Protein AF-A0AA86VGF1-F1 (afdb_monomer)

Secondary structure (DSSP, 8-state):
-HHHHHHHHHHS-TTSHHHHHHGGGGTTHHHHHHHHHHHTSSTTSHHHHHSTTGGGHHHHHHHHHTT--GGGGSHHHHHHHTTSEEE-TTSGGGEEESSTT-HHHHHHHHHHHHHHHHHHHHHHHH-SSHHHHHH-HHHHHHHHHIIIIISGGGTTS----S-SHHHHHHHHHHHHHIIIIIHHHHHTTHHHHHSSTTTS-S-B-SPPPPTTSHHHHHHHH-HHHHHHHHB--HHHHHHHHHHHHHHTPBPTT--BTT--S-TTS---HHHHHHHHHHHHHHHHHHHHHHHHHT-TT-GGGTTTTT----TT-S---SBS-S---BSS---

Foldseek 3Di:
DVLLQVLLVVQPDLPHLLNLLCVQLCAQVVVVVVVCCVAPPDQPHLLLVQFAVRVCVVVVVVVVVLVDDLLCLQLVNVCVVVVQWDQACPDPLRIDGPPNLPLLSVLLSLLLVLLLQLLLLSLCVQDVWLVSQVPPRSNQSSVCCCLCPVVVSCNVPDQQNSRTSVSRSSNSSSSQSVFWLVCLLVFLCQCVQPVPCLRPFRHFDDDQDDPPDPLVVCCVVPVPVSSQNGGTDPVSSVSSNVVSQVRNWADQQFAFDLGDPDPVSDPDVSSVVSSVVSNVSLVVSLVVLVVLQPDPVSQVQQDPVRNGQASSNGDDHTGRDNHHITSGSND

Mean predicted aligned error: 2.89 Å

Nearest PDB structures (foldseek):
  5tqn-assembly2_B  TM=9.994E-01  e=1.158E-34  Glycine max
  1rrh-assembly1_A  TM=9.948E-01  e=1.164E-33  Glycine max
  2iuk-assembly2_B  TM=9.976E-01  e=2.252E-33  Glycine max
  1rov-assembly1_A  TM=9.938E-01  e=6.974E-33  Glycine max
  8i6y-assembly2_B 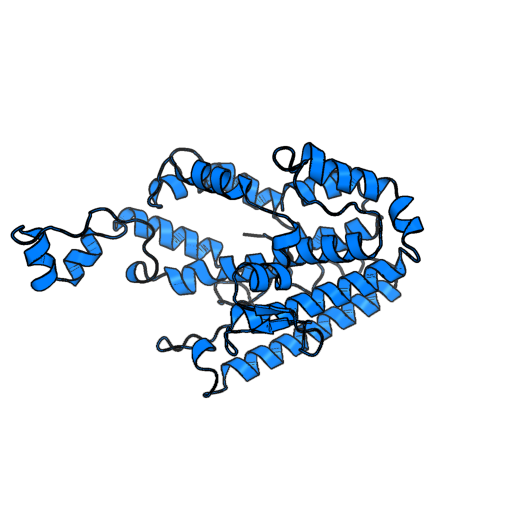 TM=9.938E-01  e=3.203E-29  Arabidopsis thaliana

InterPro domains:
  IPR000907 Lipoxygenase [PTHR11771] (1-331)
  IPR013819 Lipoxygenase, C-terminal [PF00305] (1-314)
  IPR013819 Lipoxygenase, C-terminal [PS51393] (1-331)
  IPR020834 Lipoxygenase, conserved site [PS00081] (15-25)
  IPR036226 Lipoxigenase, C-terminal domain superfamily [SSF48484] (1-331)

Solvent-accessible surface area (backbone atoms only — not comparable to full-atom values): 17912 Å² total; per-residue (Å²): 110,61,41,54,48,53,26,40,71,73,36,34,51,88,83,34,68,67,34,63,66,49,52,65,31,42,44,48,30,62,57,45,51,54,48,33,57,71,56,33,72,29,92,84,23,51,48,29,67,40,33,63,62,21,91,48,48,66,57,52,53,54,61,52,51,78,72,63,51,74,68,48,62,29,66,73,47,36,36,38,74,73,67,43,27,44,84,29,84,90,37,73,96,42,33,42,60,74,55,81,73,35,57,69,60,57,54,44,50,56,54,48,50,48,46,40,51,38,42,44,58,51,45,54,76,78,40,88,44,35,65,51,43,59,69,32,62,42,58,48,52,22,53,48,39,29,37,62,65,49,37,50,94,52,51,90,51,83,67,81,83,54,54,34,57,64,41,48,34,52,51,50,31,34,51,44,38,50,21,10,56,53,40,23,56,68,36,31,45,39,25,83,56,32,63,47,50,90,77,45,58,50,26,72,73,60,75,87,63,57,91,90,41,71,66,35,52,30,46,75,78,39,46,66,61,45,50,55,67,26,32,46,51,71,71,42,43,55,53,52,42,55,50,28,46,59,50,17,38,41,58,87,82,64,54,32,53,71,58,71,99,54,91,73,80,60,88,56,63,68,56,54,53,49,47,51,51,36,29,52,50,45,55,51,51,33,52,54,51,56,57,50,53,70,39,80,87,45,48,74,30,30,52,97,81,67,52,57,71,33,35,81,27,37,68,66,67,60,39,77,66,44,37,23,16,38,24,23,45,59,103

Sequence (331 aa):
MEPFAIATHRNLSVLHPIYKLLHPHYHDTININSLARKSLINAGSIIEQTFLPGRYSMEISSAAYKKWLFTDQALPNDLIKRGLAVKDDGSPHGLRLLIKDYPYAVDGLEIWDAIKTWVQNYIFLYYSTDVAVKQDFELQEWWKEVVEKGHPDLRDAKWPKMQTREDLIDTCTIIIWIASALHAAVNFGQYPYGGYILNRPTQSRRWIPEPGTEEYDEMAKNPQEAFLRTITPKYQTTIDLTVMEVLSSHSSDEVYLGQRDSLDWISDEKAKVEFNKFTKSLAKIEEDILDRNIKEELKNRTGPVKLPYTLLLPTSKPGITFRGIPNSISI

pLDDT: mean 97.83, std 1.66, range [82.75, 98.94]

Structure (mmCIF, N/CA/C/O backbone):
data_AF-A0AA86VGF1-F1
#
_entry.id   AF-A0AA86VGF1-F1
#
loop_
_atom_site.group_PDB
_atom_site.id
_atom_site.type_symbol
_atom_site.label_atom_id
_atom_site.label_alt_id
_atom_site.label_comp_id
_atom_site.label_asym_id
_atom_site.label_entity_id
_atom_site.label_seq_id
_atom_site.pdbx_PDB_ins_code
_atom_site.Cartn_x
_atom_site.Cartn_y
_atom_site.Cartn_z
_atom_site.occupancy
_atom_site.B_iso_or_equiv
_atom_site.auth_seq_id
_atom_site.auth_comp_id
_atom_site.auth_asym_id
_atom_site.auth_atom_id
_atom_site.pdbx_PDB_model_num
ATOM 1 N N . MET A 1 1 ? -9.177 1.822 -2.262 1.00 98.44 1 MET A N 1
ATOM 2 C CA . MET A 1 1 ? -9.082 2.793 -1.154 1.00 98.44 1 MET A CA 1
ATOM 3 C C . MET A 1 1 ? -10.085 3.932 -1.296 1.00 98.44 1 MET A C 1
ATOM 5 O O . MET A 1 1 ? -10.866 4.127 -0.380 1.00 98.44 1 MET A O 1
ATOM 9 N N . GLU A 1 2 ? -10.140 4.626 -2.440 1.00 98.75 2 GLU A N 1
ATOM 10 C CA . GLU A 1 2 ? -11.075 5.750 -2.678 1.00 98.75 2 GLU A CA 1
ATOM 11 C C . GLU A 1 2 ? -12.551 5.478 -2.291 1.00 98.75 2 GLU A C 1
ATOM 13 O O . GLU A 1 2 ? -13.128 6.337 -1.626 1.00 98.75 2 GLU A O 1
ATOM 18 N N . PRO A 1 3 ? -13.156 4.294 -2.553 1.00 98.81 3 PRO A N 1
ATOM 19 C CA . PRO A 1 3 ? -14.515 4.008 -2.076 1.00 98.81 3 PRO A CA 1
ATOM 20 C C . PRO A 1 3 ? -14.676 4.020 -0.548 1.00 98.81 3 PRO A C 1
ATOM 22 O O . PRO A 1 3 ? -15.695 4.485 -0.045 1.00 98.81 3 PRO A O 1
ATOM 25 N N . PHE A 1 4 ? -13.663 3.560 0.196 1.00 98.88 4 PHE A N 1
ATOM 26 C CA . PHE A 1 4 ? -13.669 3.599 1.662 1.00 98.88 4 PHE A CA 1
ATOM 27 C C . PHE A 1 4 ? -13.592 5.038 2.174 1.00 98.88 4 PHE A C 1
ATOM 29 O O . PHE A 1 4 ? -14.331 5.395 3.088 1.00 98.88 4 PHE A O 1
ATOM 36 N N . ALA A 1 5 ? -12.750 5.878 1.562 1.00 98.81 5 ALA A N 1
ATOM 37 C CA . ALA A 1 5 ? -12.651 7.294 1.910 1.00 98.81 5 A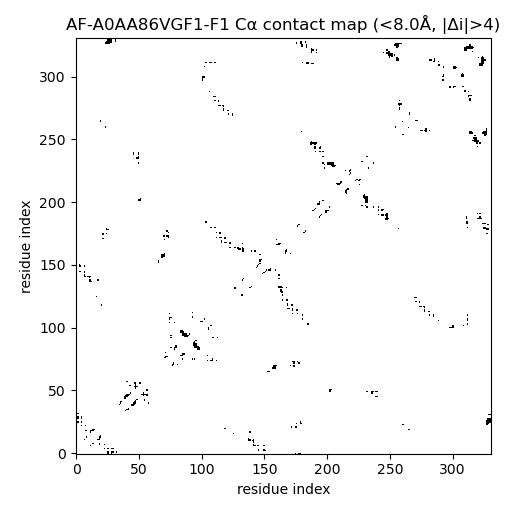LA A CA 1
ATOM 38 C C . ALA A 1 5 ? -13.992 8.018 1.694 1.00 98.81 5 ALA A C 1
ATOM 40 O O . ALA A 1 5 ? -14.499 8.671 2.606 1.00 98.81 5 ALA A O 1
ATOM 41 N N . ILE A 1 6 ? -14.615 7.830 0.525 1.00 98.88 6 ILE A N 1
ATOM 42 C CA . ILE A 1 6 ? -15.920 8.422 0.193 1.00 98.88 6 ILE A CA 1
ATOM 43 C C . ILE A 1 6 ? -16.995 7.991 1.198 1.00 98.88 6 ILE A C 1
ATOM 45 O O . ILE A 1 6 ? -17.666 8.846 1.776 1.00 98.88 6 ILE A O 1
ATOM 49 N N . ALA A 1 7 ? -17.138 6.685 1.443 1.00 98.88 7 ALA A N 1
ATOM 50 C CA . ALA A 1 7 ? -18.143 6.172 2.370 1.00 98.88 7 ALA A CA 1
ATOM 51 C C . ALA A 1 7 ? -17.907 6.669 3.804 1.00 98.88 7 ALA A C 1
ATOM 53 O O . ALA A 1 7 ? -18.871 6.966 4.509 1.00 98.88 7 ALA A O 1
ATOM 54 N N . THR A 1 8 ? -16.642 6.790 4.226 1.00 98.88 8 THR A N 1
ATOM 55 C CA . THR A 1 8 ? -16.262 7.289 5.559 1.00 98.88 8 THR A CA 1
ATOM 56 C C . THR A 1 8 ? -16.742 8.719 5.762 1.00 98.88 8 THR A C 1
ATOM 58 O O . THR A 1 8 ? -17.438 8.984 6.733 1.00 98.88 8 THR A O 1
ATOM 61 N N . HIS A 1 9 ? -16.458 9.623 4.819 1.00 98.75 9 HIS A N 1
ATOM 62 C CA . HIS A 1 9 ? -16.925 11.012 4.897 1.00 98.75 9 HIS A CA 1
ATOM 63 C C . HIS A 1 9 ? -18.449 11.160 4.798 1.00 98.75 9 HIS A C 1
ATOM 65 O O . HIS A 1 9 ? -18.993 12.160 5.258 1.00 98.75 9 HIS A O 1
ATOM 71 N N . ARG A 1 10 ? -19.139 10.204 4.168 1.00 98.75 10 ARG A N 1
ATOM 72 C CA . ARG A 1 10 ? -20.593 10.255 3.963 1.00 98.75 10 ARG A CA 1
ATOM 73 C C . ARG A 1 10 ? -21.402 9.698 5.129 1.00 98.75 10 ARG A C 1
ATOM 75 O O . ARG A 1 10 ? -22.513 10.172 5.338 1.00 98.75 10 ARG A O 1
ATOM 82 N N . ASN A 1 11 ? -20.869 8.708 5.845 1.00 98.81 11 ASN A N 1
ATOM 83 C CA . ASN A 1 11 ? -21.638 7.937 6.826 1.00 98.81 11 ASN A CA 1
ATOM 84 C C . ASN A 1 11 ? -21.099 8.023 8.254 1.00 98.81 11 ASN A C 1
ATOM 86 O O . ASN A 1 11 ? -21.871 7.799 9.177 1.00 98.81 11 ASN A O 1
ATOM 90 N N . LEU A 1 12 ? -19.817 8.350 8.452 1.00 98.88 12 LEU A N 1
ATOM 91 C CA . LEU A 1 12 ? -19.234 8.480 9.786 1.00 98.88 12 LEU A CA 1
ATOM 92 C C . LEU A 1 12 ? -19.034 9.959 10.120 1.00 98.88 12 LEU A C 1
ATOM 94 O O . LEU A 1 12 ? -18.344 10.684 9.402 1.00 98.88 12 LEU A O 1
ATOM 98 N N . SER A 1 13 ? -19.607 10.408 11.234 1.00 98.75 13 SER A N 1
ATOM 99 C CA . SER A 1 13 ? -19.384 11.759 11.746 1.00 98.75 13 SER A CA 1
ATOM 100 C C . SER A 1 13 ? -17.898 12.013 12.017 1.00 98.75 13 SER A C 1
ATOM 102 O O . SER A 1 13 ? -17.168 11.119 12.440 1.00 98.75 13 SER A O 1
ATOM 104 N N . VAL A 1 14 ? -17.443 13.265 11.909 1.00 98.12 14 VAL A N 1
ATOM 105 C CA . VAL A 1 14 ? -16.082 13.662 12.335 1.00 98.12 14 VAL A CA 1
ATOM 106 C C . VAL A 1 14 ? -15.812 13.380 13.823 1.00 98.12 14 VAL A C 1
ATOM 108 O O . VAL A 1 14 ? -14.662 13.339 14.265 1.00 98.12 14 VAL A O 1
ATOM 111 N N . LEU A 1 15 ? -16.875 13.188 14.612 1.00 98.06 15 LEU A N 1
ATOM 112 C CA . LEU A 1 15 ? -16.805 12.786 16.016 1.00 98.06 15 LEU A CA 1
ATOM 113 C C . LEU A 1 15 ? -16.702 11.265 16.203 1.00 98.06 15 LEU A C 1
ATOM 115 O O . LEU A 1 15 ? -16.284 10.825 17.273 1.00 98.06 15 LEU A O 1
ATOM 119 N N . HIS A 1 16 ? -17.058 10.478 15.187 1.00 98.75 16 HIS A N 1
ATOM 120 C CA . HIS A 1 16 ? -17.105 9.024 15.248 1.00 98.75 16 HIS A CA 1
ATOM 121 C C . HIS A 1 16 ? -15.696 8.441 15.471 1.00 98.75 16 HIS A C 1
ATOM 123 O O . HIS A 1 16 ? -14.749 8.834 14.777 1.00 98.75 16 HIS A O 1
ATOM 129 N N . PRO A 1 17 ? -15.507 7.476 16.392 1.00 98.69 17 PRO A N 1
ATOM 130 C CA . PRO A 1 17 ? -14.182 6.928 16.688 1.00 98.69 17 PRO A CA 1
ATOM 131 C C . PRO A 1 17 ? -13.536 6.273 15.458 1.00 98.69 17 PRO A C 1
ATOM 133 O O . PRO A 1 17 ? -12.357 6.483 15.185 1.00 98.69 17 PRO A O 1
ATOM 136 N N . ILE A 1 18 ? -14.313 5.552 14.644 1.00 98.88 18 ILE A N 1
ATOM 137 C CA . ILE A 1 18 ? -13.792 4.928 13.415 1.00 98.88 18 ILE A CA 1
ATOM 138 C C . ILE A 1 18 ? -13.442 5.960 12.331 1.00 98.88 18 ILE A C 1
ATOM 140 O O . ILE A 1 18 ? -12.455 5.766 11.625 1.00 98.88 18 ILE A O 1
ATOM 144 N N . TYR A 1 19 ? -14.138 7.104 12.261 1.00 98.81 19 TYR A N 1
ATOM 145 C CA . TYR A 1 19 ? -13.707 8.209 11.398 1.00 98.81 19 TYR A CA 1
ATOM 146 C C . TYR A 1 19 ? -12.326 8.704 11.836 1.00 98.81 19 TYR A C 1
ATOM 148 O O . TYR A 1 19 ? -11.401 8.778 11.032 1.00 98.81 19 TYR A O 1
ATOM 156 N N . LYS A 1 20 ? -12.147 8.977 13.135 1.00 98.62 20 LYS A N 1
ATOM 157 C CA . LYS A 1 20 ? -10.870 9.448 13.694 1.00 98.62 20 LYS A CA 1
ATOM 158 C C . LYS A 1 20 ? -9.738 8.434 13.534 1.00 98.62 20 LYS A C 1
ATOM 160 O O . LYS A 1 20 ? -8.578 8.840 13.428 1.00 98.62 20 LYS A O 1
ATOM 165 N N . LEU A 1 21 ? -10.048 7.140 13.540 1.00 98.81 21 LEU A N 1
ATOM 166 C CA . LEU A 1 21 ? -9.084 6.075 13.286 1.00 98.81 21 LEU A CA 1
ATOM 167 C C . LEU A 1 21 ? -8.632 6.063 11.821 1.00 98.81 21 LEU A C 1
ATOM 169 O O . LEU A 1 21 ? -7.432 6.037 11.577 1.00 98.81 21 LEU A O 1
ATOM 173 N N . LEU A 1 22 ? -9.570 6.096 10.869 1.00 98.88 22 LEU A N 1
ATOM 174 C CA . LEU A 1 22 ? -9.288 5.848 9.451 1.00 98.88 22 LEU A CA 1
ATOM 175 C C . LEU A 1 22 ? -8.939 7.106 8.647 1.00 98.88 22 LEU A C 1
ATOM 177 O O . LEU A 1 22 ? -8.175 7.014 7.693 1.00 98.88 22 LEU A O 1
ATOM 181 N N . HIS A 1 23 ? -9.445 8.279 9.031 1.00 98.44 23 HIS A N 1
ATOM 182 C CA . HIS A 1 23 ? -9.271 9.529 8.283 1.00 98.44 23 HIS A CA 1
ATOM 183 C C . HIS A 1 23 ? -7.811 9.883 7.930 1.00 98.44 23 HIS A C 1
ATOM 185 O O . HIS A 1 23 ? -7.572 10.235 6.774 1.00 98.44 23 HIS A O 1
ATOM 191 N N . PRO A 1 24 ? -6.812 9.752 8.833 1.00 98.44 24 PRO A N 1
ATOM 192 C CA . PRO A 1 24 ? -5.414 10.029 8.478 1.00 98.44 24 PRO A CA 1
ATOM 193 C C . PRO A 1 24 ? -4.898 9.174 7.317 1.00 98.44 24 PRO A C 1
ATOM 195 O O . PRO A 1 24 ? -3.977 9.571 6.613 1.00 98.44 24 PRO A O 1
ATOM 198 N N . HIS A 1 25 ? -5.503 8.006 7.102 1.00 98.81 25 HIS A N 1
ATOM 199 C CA . HIS A 1 25 ? -5.114 7.047 6.075 1.00 98.81 25 HIS A CA 1
ATOM 200 C C . HIS A 1 25 ? -5.749 7.329 4.707 1.00 98.81 25 HIS A C 1
ATOM 202 O O . HIS A 1 25 ? -5.560 6.557 3.768 1.00 98.81 25 HIS A O 1
ATOM 208 N N . TYR A 1 26 ? -6.474 8.443 4.573 1.00 98.56 26 TYR A N 1
ATOM 209 C CA . TYR A 1 26 ? -7.079 8.898 3.319 1.00 98.56 26 TYR A CA 1
ATOM 210 C C . TYR A 1 26 ? -6.518 10.229 2.817 1.00 98.56 26 TYR A C 1
ATOM 212 O O . TYR A 1 26 ? -7.006 10.736 1.803 1.00 98.56 26 TYR A O 1
ATOM 220 N N . HIS A 1 27 ? -5.522 10.792 3.511 1.00 96.69 27 HIS A N 1
ATOM 221 C CA . HIS A 1 27 ? -4.870 12.035 3.109 1.00 96.69 27 HIS A CA 1
ATOM 222 C C . HIS A 1 27 ? -4.419 11.956 1.639 1.00 96.69 27 HIS A C 1
ATOM 224 O O . HIS A 1 27 ? -3.899 10.938 1.193 1.00 96.69 27 HIS A O 1
ATOM 230 N N . ASP A 1 28 ? -4.755 12.982 0.856 1.00 97.75 28 ASP A N 1
ATOM 231 C CA . ASP A 1 28 ? -4.536 13.088 -0.596 1.00 97.75 28 ASP A CA 1
ATOM 232 C C . ASP A 1 28 ? -5.043 11.956 -1.514 1.00 97.75 28 ASP A C 1
ATOM 234 O O . ASP A 1 28 ? -5.059 12.135 -2.731 1.00 97.75 28 ASP A O 1
ATOM 238 N N . THR A 1 29 ? -5.594 10.853 -1.000 1.00 98.44 29 THR A N 1
ATOM 239 C CA . THR A 1 29 ? -6.004 9.689 -1.810 1.00 98.44 29 THR A CA 1
ATOM 240 C C . THR A 1 29 ? -7.007 10.042 -2.911 1.00 98.44 29 THR A C 1
ATOM 242 O O . THR A 1 29 ? -6.890 9.576 -4.044 1.00 98.44 29 THR A O 1
ATOM 245 N N . ILE A 1 30 ? -8.005 10.879 -2.615 1.00 98.44 30 ILE A N 1
ATOM 246 C CA . ILE A 1 30 ? -8.985 11.318 -3.626 1.00 98.44 30 ILE A CA 1
ATOM 247 C C . ILE A 1 30 ? -8.339 12.301 -4.618 1.00 98.44 30 ILE A C 1
ATOM 249 O O . ILE A 1 30 ? -8.649 12.279 -5.812 1.00 98.44 30 ILE A O 1
ATOM 253 N N . ASN A 1 31 ? -7.442 13.159 -4.130 1.00 98.31 31 ASN A N 1
ATOM 254 C CA . ASN A 1 31 ? -6.768 14.179 -4.924 1.00 98.31 31 ASN A CA 1
ATOM 255 C C . ASN A 1 31 ? -5.855 13.534 -5.976 1.00 98.31 31 ASN A C 1
ATOM 257 O O . ASN A 1 31 ? -6.047 13.758 -7.177 1.00 98.31 31 ASN A O 1
ATOM 261 N N . ILE A 1 32 ? -4.952 12.646 -5.549 1.00 98.00 32 ILE A N 1
ATOM 262 C CA . ILE A 1 32 ? -4.038 11.955 -6.458 1.00 98.00 32 ILE A CA 1
ATOM 263 C C . ILE A 1 32 ? -4.786 11.072 -7.457 1.00 98.00 32 ILE A C 1
ATOM 265 O O . ILE A 1 32 ? -4.506 11.125 -8.653 1.00 98.00 32 ILE A O 1
ATOM 269 N N . ASN A 1 33 ? -5.834 10.359 -7.028 1.00 98.56 33 ASN A N 1
ATOM 270 C CA . ASN A 1 33 ? -6.651 9.557 -7.940 1.00 98.56 33 ASN A CA 1
ATOM 271 C C . ASN A 1 33 ? -7.379 10.415 -8.986 1.00 98.56 33 ASN A C 1
ATOM 273 O O . ASN A 1 33 ? -7.509 10.014 -10.145 1.00 98.56 33 ASN A O 1
ATOM 277 N N . SER A 1 34 ? -7.849 11.606 -8.607 1.00 98.50 34 SER A N 1
ATOM 278 C CA . SER A 1 34 ? -8.464 12.558 -9.537 1.00 98.50 34 SER A CA 1
ATOM 279 C C . SER A 1 34 ? -7.465 13.048 -10.589 1.00 98.50 34 SER A C 1
ATOM 281 O O . SER A 1 34 ? -7.805 13.108 -11.773 1.00 98.50 34 SER A O 1
ATOM 283 N N . LEU A 1 35 ? -6.226 13.348 -10.187 1.00 98.12 35 LEU A N 1
ATOM 284 C CA . LEU A 1 35 ? -5.143 13.714 -11.105 1.00 98.12 35 LEU A CA 1
ATOM 285 C C . LEU A 1 35 ? -4.743 12.539 -12.004 1.00 98.12 35 LEU A C 1
ATOM 287 O O . LEU A 1 35 ? -4.614 12.712 -13.216 1.00 98.12 35 LEU A O 1
ATOM 291 N N . ALA A 1 36 ? -4.645 11.331 -11.447 1.00 98.12 36 ALA A N 1
ATOM 292 C CA . ALA A 1 36 ? -4.336 10.126 -12.202 1.00 98.12 36 ALA A CA 1
ATOM 293 C C . ALA A 1 36 ? -5.375 9.872 -13.303 1.00 98.12 36 ALA A C 1
ATOM 295 O O . ALA A 1 36 ? -5.011 9.646 -14.457 1.00 98.12 36 ALA A O 1
ATOM 296 N N . ARG A 1 37 ? -6.673 10.003 -12.996 1.00 98.50 37 ARG A N 1
ATOM 297 C CA . ARG A 1 37 ? -7.750 9.898 -13.997 1.00 98.50 37 ARG A CA 1
ATOM 298 C C . ARG A 1 37 ? -7.673 10.949 -15.105 1.00 98.50 37 ARG A C 1
ATOM 300 O O . ARG A 1 37 ? -8.226 10.714 -16.172 1.00 98.50 37 ARG A O 1
ATOM 307 N N . LYS A 1 38 ? -7.054 12.106 -14.857 1.00 97.38 38 LYS A N 1
ATOM 308 C CA . LYS A 1 38 ? -6.950 13.205 -15.832 1.00 97.38 38 LYS A CA 1
ATOM 309 C C . LYS A 1 38 ? -5.696 13.138 -16.698 1.00 97.38 38 LYS A C 1
ATOM 311 O O . LYS A 1 38 ? -5.751 13.616 -17.829 1.00 97.38 38 LYS A O 1
ATOM 316 N N . SER A 1 39 ? -4.599 12.607 -16.157 1.00 96.69 39 SER A N 1
ATOM 317 C CA . SER A 1 39 ? -3.275 12.748 -16.776 1.00 96.69 39 SER A CA 1
ATOM 318 C C . SER A 1 39 ? -2.433 11.471 -16.817 1.00 96.69 39 SER A C 1
ATOM 320 O O . SER A 1 39 ? -1.444 11.434 -17.548 1.00 96.69 39 SER A O 1
ATOM 322 N N . LEU A 1 40 ? -2.767 10.440 -16.035 1.00 98.00 40 LEU A N 1
ATOM 323 C CA . LEU A 1 40 ? -1.953 9.225 -15.909 1.00 98.00 40 LEU A CA 1
ATOM 324 C C . LEU A 1 40 ? -2.575 8.044 -16.659 1.00 98.00 40 LEU A C 1
ATOM 326 O O . LEU A 1 40 ? -1.907 7.447 -17.503 1.00 98.00 40 LEU A O 1
ATOM 330 N N . ILE A 1 41 ? -3.846 7.743 -16.377 1.00 98.06 41 ILE A N 1
ATOM 331 C CA . ILE A 1 41 ? -4.547 6.523 -16.819 1.00 98.06 41 ILE A CA 1
ATOM 332 C C . ILE A 1 41 ? -5.679 6.770 -17.831 1.00 98.06 41 ILE A C 1
ATOM 334 O O . ILE A 1 41 ? -6.488 5.876 -18.077 1.00 98.06 41 ILE A O 1
ATOM 338 N N . ASN A 1 42 ? -5.793 7.979 -18.382 1.00 96.44 42 ASN A N 1
ATOM 339 C CA . ASN A 1 42 ? -6.777 8.282 -19.419 1.00 96.44 42 ASN A CA 1
ATOM 340 C C . ASN A 1 42 ? -6.302 7.866 -20.819 1.00 96.44 42 ASN A C 1
ATOM 342 O O . ASN A 1 42 ? -5.135 7.566 -21.058 1.00 96.44 42 ASN A O 1
ATOM 346 N N . ALA A 1 43 ? -7.235 7.889 -21.771 1.00 97.81 43 ALA A N 1
ATOM 347 C CA . ALA A 1 43 ? -6.943 7.564 -23.160 1.00 97.81 43 ALA A CA 1
ATOM 348 C C . ALA A 1 43 ? -5.821 8.456 -23.713 1.00 97.81 43 ALA A C 1
ATOM 350 O O . ALA A 1 43 ? -5.897 9.687 -23.639 1.00 97.81 43 ALA A O 1
ATOM 351 N N . GLY A 1 44 ? -4.791 7.826 -24.273 1.00 95.38 44 GLY A N 1
ATOM 352 C CA . GLY A 1 44 ? -3.634 8.488 -24.861 1.00 95.38 44 GLY A CA 1
ATOM 353 C C . GLY A 1 44 ? -2.710 9.195 -23.868 1.00 95.38 44 GLY A C 1
ATOM 354 O O . GLY A 1 44 ? -1.887 9.985 -24.319 1.00 95.38 44 GLY A O 1
ATOM 355 N N . SER A 1 45 ? -2.814 8.966 -22.555 1.00 96.19 45 SER A N 1
ATOM 356 C CA . SER A 1 45 ? -1.909 9.560 -21.556 1.00 96.19 45 SER A CA 1
ATOM 357 C C . SER A 1 45 ? -0.716 8.661 -21.223 1.00 96.19 45 SER A C 1
ATOM 359 O O . SER A 1 45 ? -0.440 7.696 -21.929 1.00 96.19 45 SER A O 1
ATOM 361 N N . ILE A 1 46 ? 0.003 8.994 -20.146 1.00 97.50 46 ILE A N 1
ATOM 362 C CA . ILE A 1 46 ? 1.277 8.385 -19.744 1.00 97.50 46 ILE A CA 1
ATOM 363 C C . ILE A 1 46 ? 1.231 6.851 -19.797 1.00 97.50 46 ILE A C 1
ATOM 365 O O . ILE A 1 46 ? 1.971 6.271 -20.583 1.00 97.50 46 ILE A O 1
ATOM 369 N N . ILE A 1 47 ? 0.341 6.191 -19.043 1.00 98.00 47 ILE A N 1
ATOM 370 C CA . ILE A 1 47 ? 0.336 4.720 -18.957 1.00 98.00 47 ILE A CA 1
ATOM 371 C C . ILE A 1 47 ? 0.067 4.071 -20.320 1.00 98.00 47 ILE A C 1
ATOM 373 O O . ILE A 1 47 ? 0.752 3.120 -20.688 1.00 98.00 47 ILE A O 1
ATOM 377 N N . GLU A 1 48 ? -0.875 4.596 -21.110 1.00 98.06 48 GLU A N 1
ATOM 378 C CA . GLU A 1 48 ? -1.136 4.056 -22.450 1.00 98.06 48 GLU A CA 1
ATOM 379 C C . GLU A 1 48 ? 0.007 4.320 -23.442 1.00 98.06 48 GLU A C 1
ATOM 381 O O . GLU A 1 48 ? 0.171 3.581 -24.411 1.00 98.06 48 GLU A O 1
ATOM 386 N N . GLN A 1 49 ? 0.797 5.372 -23.240 1.00 97.38 49 GLN A N 1
ATOM 387 C CA . GLN A 1 49 ? 1.934 5.679 -24.104 1.00 97.38 49 GLN A CA 1
ATOM 388 C C . GLN A 1 49 ? 3.180 4.874 -23.740 1.00 97.38 49 GLN A C 1
ATOM 390 O O . GLN A 1 49 ? 3.984 4.567 -24.626 1.00 97.38 49 GLN A O 1
ATOM 395 N N . THR A 1 50 ? 3.370 4.567 -22.455 1.00 97.94 50 THR A N 1
ATOM 396 C CA . THR A 1 50 ? 4.645 4.062 -21.945 1.00 97.94 50 THR A CA 1
ATOM 397 C C . THR A 1 50 ? 4.612 2.612 -21.472 1.00 97.94 50 THR A C 1
ATOM 399 O O . THR A 1 50 ? 5.662 1.984 -21.465 1.00 97.94 50 THR A O 1
ATOM 402 N N . PHE A 1 51 ? 3.449 1.995 -21.244 1.00 98.38 51 PHE A N 1
ATOM 403 C CA . PHE A 1 51 ? 3.352 0.570 -20.897 1.00 98.38 51 PHE A CA 1
ATOM 404 C C . PHE A 1 51 ? 2.879 -0.299 -22.066 1.00 98.38 51 PHE A C 1
ATOM 406 O O . PHE A 1 51 ? 2.071 0.119 -22.894 1.00 98.38 51 PHE A O 1
ATOM 413 N N . LEU A 1 52 ? 3.365 -1.546 -22.105 1.00 98.44 52 LEU A N 1
ATOM 414 C CA . LEU A 1 52 ? 3.111 -2.518 -23.177 1.00 98.44 52 LEU A CA 1
ATOM 415 C C . LEU A 1 52 ? 1.639 -2.621 -23.624 1.00 98.44 52 LEU A C 1
ATOM 417 O O . LEU A 1 52 ? 1.407 -2.653 -24.833 1.00 98.44 52 LEU A O 1
ATOM 421 N N . PRO A 1 53 ? 0.637 -2.691 -22.723 1.00 98.12 53 PRO A N 1
ATOM 422 C CA . PRO A 1 53 ? -0.742 -2.910 -23.156 1.00 98.12 53 PRO A CA 1
ATOM 423 C C . PRO A 1 53 ? -1.365 -1.712 -23.880 1.00 98.12 53 PRO A C 1
ATOM 425 O O . PRO A 1 53 ? -2.429 -1.848 -24.487 1.00 98.12 53 PRO A O 1
ATOM 428 N N . GLY A 1 54 ? -0.745 -0.532 -23.807 1.00 97.75 54 GLY A N 1
ATOM 429 C CA . GLY A 1 54 ? -1.271 0.692 -24.390 1.00 97.75 54 GLY A CA 1
ATOM 430 C C . GLY A 1 54 ? -2.702 0.975 -23.934 1.00 97.75 54 GLY A C 1
ATOM 431 O O . GLY A 1 54 ? -2.994 0.914 -22.738 1.00 97.75 54 GLY A O 1
ATOM 432 N N . ARG A 1 55 ? -3.615 1.185 -24.893 1.00 97.75 55 ARG A N 1
ATOM 433 C CA . ARG A 1 55 ? -5.060 1.400 -24.659 1.00 97.75 55 ARG A CA 1
ATOM 434 C C . ARG A 1 55 ? -5.777 0.294 -23.877 1.00 97.75 55 ARG A C 1
ATOM 436 O O . ARG A 1 55 ? -6.891 0.494 -23.411 1.00 97.75 55 ARG A O 1
ATOM 443 N N . TYR A 1 56 ? -5.158 -0.878 -23.750 1.00 98.25 56 TYR A N 1
ATOM 444 C CA . TYR A 1 56 ? -5.711 -2.009 -23.008 1.00 98.25 56 TYR A CA 1
ATOM 445 C C . TYR A 1 56 ? -5.268 -2.032 -21.531 1.00 98.25 56 TYR A C 1
ATOM 447 O O . TYR A 1 56 ? -5.645 -2.923 -20.775 1.00 98.25 56 TYR A O 1
ATOM 455 N N . SER A 1 57 ? -4.468 -1.062 -21.074 1.00 97.94 57 SER A N 1
ATOM 456 C CA . SER A 1 57 ? -3.903 -1.083 -19.715 1.00 97.94 57 SER A CA 1
ATOM 457 C C . SER A 1 57 ? -4.978 -1.075 -18.621 1.00 97.94 57 SER A C 1
ATOM 459 O O . SER A 1 57 ? -4.905 -1.856 -17.671 1.00 97.94 57 SER A O 1
ATOM 461 N N . MET A 1 58 ? -6.018 -0.247 -18.767 1.00 96.88 58 MET A N 1
ATOM 462 C CA . MET A 1 58 ? -7.076 -0.141 -17.754 1.00 96.88 58 MET A CA 1
ATOM 463 C C . MET A 1 58 ? -8.059 -1.316 -17.760 1.00 96.88 58 MET A C 1
ATOM 465 O O . MET A 1 58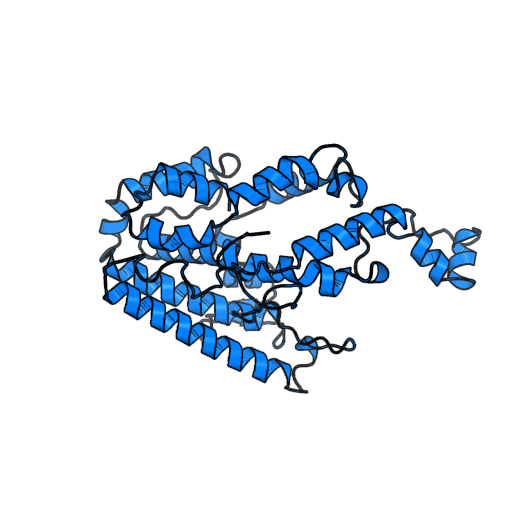 ? -8.569 -1.698 -16.708 1.00 96.88 58 MET A O 1
ATOM 469 N N . GLU A 1 59 ? -8.316 -1.948 -18.905 1.00 97.19 59 GLU A N 1
ATOM 470 C CA . GLU A 1 59 ? -9.172 -3.141 -18.935 1.00 97.19 59 GLU A CA 1
ATOM 471 C C . GLU A 1 59 ? -8.491 -4.362 -18.303 1.00 97.19 59 GLU A C 1
ATOM 473 O O . GLU A 1 59 ? -9.177 -5.194 -17.707 1.00 97.19 59 GLU A O 1
ATOM 478 N N . ILE A 1 60 ? -7.154 -4.448 -18.340 1.00 98.25 60 ILE A N 1
ATOM 479 C CA . ILE A 1 60 ? -6.404 -5.499 -17.637 1.00 98.25 60 ILE A CA 1
ATOM 480 C C . ILE A 1 60 ? -6.613 -5.383 -16.124 1.00 98.25 60 ILE A C 1
ATOM 482 O O . ILE A 1 60 ? -6.876 -6.394 -15.465 1.00 98.25 60 ILE A O 1
ATOM 486 N N . SER A 1 61 ? -6.551 -4.170 -15.561 1.00 97.44 61 SER A N 1
ATOM 487 C CA . SER A 1 61 ? -6.795 -3.973 -14.126 1.00 97.44 61 SER A CA 1
ATOM 488 C C . SER A 1 61 ? -8.253 -4.271 -13.753 1.00 97.44 61 SER A C 1
ATOM 490 O O . SER A 1 61 ? -8.501 -4.931 -12.744 1.00 97.44 61 SER A O 1
ATOM 492 N N . SER A 1 62 ? -9.215 -3.914 -14.611 1.00 98.06 62 SER A N 1
ATOM 493 C C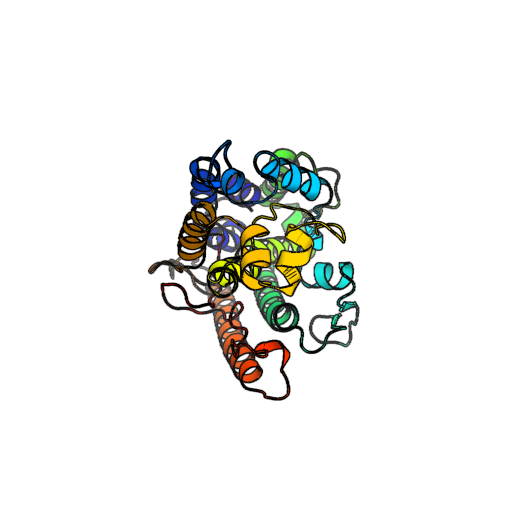A . SER A 1 62 ? -10.624 -4.306 -14.453 1.00 98.06 62 SER A CA 1
ATOM 494 C C . SER A 1 62 ? -10.816 -5.831 -14.494 1.00 98.06 62 SER A C 1
ATOM 496 O O . SER A 1 62 ? -11.526 -6.402 -13.662 1.00 98.06 62 SER A O 1
ATOM 498 N N . ALA A 1 63 ? -10.142 -6.533 -15.410 1.00 98.31 63 ALA A N 1
ATOM 499 C CA . ALA A 1 63 ? -10.184 -7.990 -15.483 1.00 98.31 63 ALA A CA 1
ATOM 500 C C . ALA A 1 63 ? -9.583 -8.651 -14.230 1.00 98.31 63 ALA A C 1
ATOM 502 O O . ALA A 1 63 ? -10.132 -9.642 -13.741 1.00 98.31 63 ALA A O 1
ATOM 503 N N . ALA A 1 64 ? -8.500 -8.089 -13.682 1.00 97.94 64 ALA A N 1
ATOM 504 C CA . ALA A 1 64 ? -7.905 -8.536 -12.424 1.00 97.94 64 ALA A CA 1
ATOM 505 C C . ALA A 1 64 ? -8.829 -8.280 -11.220 1.00 97.94 64 ALA A C 1
ATOM 507 O O . ALA A 1 64 ? -8.967 -9.152 -10.358 1.00 97.94 64 ALA A O 1
ATOM 508 N N . TYR A 1 65 ? -9.520 -7.134 -11.193 1.00 98.44 65 TYR A N 1
ATOM 509 C CA . TYR A 1 65 ? -10.446 -6.757 -10.123 1.00 98.44 65 TYR A CA 1
ATOM 510 C C . TYR A 1 65 ? -11.573 -7.780 -9.915 1.00 98.44 65 TYR A C 1
ATOM 512 O O . TYR A 1 65 ? -11.957 -8.036 -8.780 1.00 98.44 65 TYR A O 1
ATOM 520 N N . LYS A 1 66 ? -12.016 -8.488 -10.964 1.00 97.44 66 LYS A N 1
ATOM 521 C CA . LYS A 1 66 ? -13.008 -9.581 -10.850 1.00 97.44 66 LYS A CA 1
ATOM 522 C C . LYS A 1 66 ? -12.603 -10.704 -9.883 1.00 97.44 66 LYS A C 1
ATOM 524 O O . LYS A 1 66 ? -13.458 -11.468 -9.445 1.00 97.44 66 LYS A O 1
ATOM 529 N N . LYS A 1 67 ? -11.306 -10.850 -9.594 1.00 96.06 67 LYS A N 1
ATOM 530 C CA . LYS A 1 67 ? -10.751 -11.848 -8.662 1.00 96.06 67 LYS A CA 1
ATOM 531 C C . LYS A 1 67 ? -10.244 -11.227 -7.360 1.00 96.06 67 LYS A C 1
ATOM 533 O O . LYS A 1 67 ? -9.697 -11.946 -6.521 1.00 96.06 67 LYS A O 1
ATOM 538 N N . TRP A 1 68 ? -10.364 -9.911 -7.212 1.00 98.38 68 TRP A N 1
ATOM 539 C CA . TRP A 1 68 ? -9.949 -9.216 -6.007 1.00 98.38 68 TRP A CA 1
ATOM 540 C C . TRP A 1 68 ? -10.879 -9.589 -4.852 1.00 98.38 68 TRP A C 1
ATOM 542 O O . TRP A 1 68 ? -12.098 -9.639 -5.001 1.00 98.38 68 TRP A O 1
ATOM 552 N N . LEU A 1 69 ? -10.288 -9.870 -3.694 1.00 97.94 69 LEU A N 1
ATOM 553 C CA . LEU A 1 69 ? -11.002 -10.183 -2.464 1.00 97.94 69 LEU A CA 1
ATOM 554 C C . LEU A 1 69 ? -10.417 -9.324 -1.353 1.00 97.94 69 LEU A C 1
ATOM 556 O O . LEU A 1 69 ? -9.207 -9.359 -1.118 1.00 97.94 69 LEU A O 1
ATOM 560 N N . PHE A 1 70 ? -11.282 -8.574 -0.671 1.00 98.62 70 PHE A N 1
ATOM 561 C CA . PHE A 1 70 ? -10.880 -7.646 0.382 1.00 98.62 70 PHE A CA 1
ATOM 562 C C . PHE A 1 70 ? -10.114 -8.347 1.510 1.00 98.62 70 PHE A C 1
ATOM 564 O O . PHE A 1 70 ? -9.039 -7.902 1.899 1.00 98.62 70 PHE A O 1
ATOM 571 N N . THR A 1 71 ? -10.608 -9.496 1.975 1.00 98.31 71 THR A N 1
ATOM 572 C CA . THR A 1 71 ? -9.975 -10.269 3.057 1.00 98.31 71 THR A CA 1
ATOM 573 C C . THR A 1 71 ? -8.614 -10.845 2.676 1.00 98.31 71 THR A C 1
ATOM 575 O O . THR A 1 71 ? -7.783 -11.078 3.550 1.00 98.31 71 THR A O 1
ATOM 578 N N . ASP A 1 72 ? -8.359 -11.051 1.383 1.00 98.38 72 ASP A N 1
ATOM 579 C CA . ASP A 1 72 ? -7.067 -11.543 0.894 1.00 98.38 72 ASP A CA 1
ATOM 580 C C . ASP A 1 72 ? -6.020 -10.428 0.817 1.00 98.38 72 ASP A C 1
ATOM 582 O O . ASP A 1 72 ? -4.863 -10.707 0.536 1.00 98.38 72 ASP A O 1
ATOM 586 N N . GLN A 1 73 ? -6.409 -9.170 1.058 1.00 98.69 73 GLN A N 1
ATOM 587 C CA . GLN A 1 73 ? -5.467 -8.054 1.161 1.00 98.69 73 GLN A CA 1
ATOM 588 C C . GLN A 1 73 ? -4.800 -7.979 2.542 1.00 98.69 73 GLN A C 1
ATOM 590 O O . GLN A 1 73 ? -3.865 -7.201 2.724 1.00 98.69 73 GLN A O 1
ATOM 595 N N . ALA A 1 74 ? -5.256 -8.779 3.513 1.00 98.81 74 ALA A N 1
ATOM 596 C CA . ALA A 1 74 ? -4.523 -8.986 4.753 1.00 98.81 74 ALA A CA 1
ATOM 597 C C . ALA A 1 74 ? -3.205 -9.711 4.459 1.00 98.81 74 ALA A C 1
ATOM 599 O O . ALA A 1 74 ? -3.228 -10.783 3.851 1.00 98.81 74 ALA A O 1
ATOM 600 N N . LEU A 1 75 ? -2.070 -9.168 4.911 1.00 98.81 75 LEU A N 1
ATOM 601 C CA . LEU A 1 75 ? -0.754 -9.731 4.586 1.00 98.81 75 LEU A CA 1
ATOM 602 C C . LEU A 1 75 ? -0.624 -11.228 4.948 1.00 98.81 75 LEU A C 1
ATOM 604 O O . LEU A 1 75 ? -0.176 -11.992 4.090 1.00 98.81 75 LEU A O 1
ATOM 608 N N . PRO A 1 76 ? -1.061 -11.701 6.135 1.00 98.62 76 PRO A N 1
ATOM 609 C CA . PRO A 1 76 ? -1.068 -13.134 6.443 1.00 98.62 76 PRO A CA 1
ATOM 610 C C . PRO A 1 76 ? -1.836 -13.985 5.422 1.00 98.62 76 PRO A C 1
ATOM 612 O O . PRO A 1 76 ? -1.348 -15.028 4.978 1.00 98.62 76 PRO A O 1
ATOM 615 N N . ASN A 1 77 ? -3.021 -13.524 5.012 1.00 98.56 77 ASN A N 1
ATOM 616 C CA . ASN A 1 77 ? -3.878 -14.241 4.070 1.00 98.56 77 ASN A CA 1
ATOM 617 C C . ASN A 1 77 ? -3.264 -14.260 2.667 1.00 98.56 77 ASN A C 1
ATOM 619 O O . ASN A 1 77 ? -3.270 -15.308 2.023 1.00 98.56 77 ASN A O 1
ATOM 623 N N . ASP A 1 78 ? -2.692 -13.140 2.215 1.00 98.75 78 ASP A N 1
ATOM 624 C CA . ASP A 1 78 ? -1.970 -13.054 0.943 1.00 98.75 78 ASP A CA 1
ATOM 625 C C . ASP A 1 78 ? -0.794 -14.044 0.894 1.00 98.75 78 ASP A C 1
ATOM 627 O O . ASP A 1 78 ? -0.679 -14.837 -0.046 1.00 98.75 78 ASP A O 1
ATOM 631 N N . LEU A 1 79 ? 0.051 -14.057 1.930 1.00 98.81 79 LEU A N 1
ATOM 632 C CA . LEU A 1 79 ? 1.224 -14.932 1.991 1.00 98.81 79 LEU A CA 1
ATOM 633 C C . LEU A 1 79 ? 0.841 -16.415 1.949 1.00 98.81 79 LEU A C 1
ATOM 635 O O . LEU A 1 79 ? 1.468 -17.192 1.224 1.00 98.81 79 LEU A O 1
ATOM 639 N N . ILE A 1 80 ? -0.202 -16.810 2.684 1.00 98.69 80 ILE A N 1
ATOM 640 C CA . ILE A 1 80 ? -0.714 -18.187 2.667 1.00 98.69 80 ILE A CA 1
ATOM 641 C C . ILE A 1 80 ? -1.326 -18.514 1.302 1.00 98.69 80 ILE A C 1
ATOM 643 O O . ILE A 1 80 ? -1.012 -19.551 0.717 1.00 98.69 80 ILE A O 1
ATOM 647 N N . LYS A 1 81 ? -2.156 -17.621 0.750 1.00 98.38 81 LYS A N 1
ATOM 648 C CA . LYS A 1 81 ? -2.823 -17.821 -0.543 1.00 98.38 81 LYS A CA 1
ATOM 649 C C . LYS A 1 81 ? -1.829 -17.987 -1.691 1.00 98.38 81 LYS A C 1
ATOM 651 O O . LYS A 1 81 ? -2.064 -18.799 -2.584 1.00 98.38 81 LYS A O 1
ATOM 656 N N . ARG A 1 82 ? -0.716 -17.248 -1.672 1.00 98.31 82 ARG A N 1
ATOM 657 C CA . ARG A 1 82 ? 0.365 -17.372 -2.665 1.00 98.31 82 ARG A CA 1
ATOM 658 C C . ARG A 1 82 ? 1.277 -18.579 -2.427 1.00 98.31 82 ARG A C 1
ATOM 660 O O . ARG A 1 82 ? 2.186 -18.804 -3.221 1.00 98.31 82 ARG A O 1
ATOM 667 N N . GLY A 1 83 ? 1.052 -19.349 -1.360 1.00 98.38 83 GLY A N 1
ATOM 668 C CA . GLY A 1 83 ? 1.883 -20.496 -1.003 1.00 98.38 83 GLY A CA 1
ATOM 669 C C . GLY A 1 83 ? 3.279 -20.097 -0.524 1.00 98.38 83 GLY A C 1
ATOM 670 O O . GLY A 1 83 ? 4.213 -20.873 -0.678 1.00 98.38 83 GLY A O 1
ATOM 671 N N . LEU A 1 84 ? 3.440 -18.888 0.023 1.00 98.44 84 LEU A N 1
ATOM 672 C CA . LEU A 1 84 ? 4.705 -18.393 0.584 1.00 98.44 84 LEU A CA 1
ATOM 673 C C . LEU A 1 84 ? 4.778 -18.538 2.106 1.00 98.44 84 LEU A C 1
ATOM 675 O O . LEU A 1 84 ? 5.850 -18.375 2.691 1.00 98.44 84 LEU A O 1
ATOM 679 N N . ALA A 1 85 ? 3.659 -18.879 2.736 1.00 98.50 85 ALA A N 1
ATOM 680 C CA . ALA A 1 85 ? 3.560 -19.206 4.145 1.00 98.50 85 ALA A CA 1
ATOM 681 C C . ALA A 1 85 ? 2.558 -20.338 4.372 1.00 98.50 85 ALA A C 1
ATOM 683 O O . ALA A 1 85 ? 1.698 -20.612 3.535 1.00 98.50 85 ALA A O 1
ATOM 684 N N . VAL A 1 86 ? 2.650 -20.971 5.536 1.00 98.12 86 VAL A N 1
ATOM 685 C CA . VAL A 1 86 ? 1.629 -21.890 6.045 1.00 98.12 86 VAL A CA 1
ATOM 686 C C . VAL A 1 86 ? 1.157 -21.410 7.406 1.00 98.12 86 VAL A C 1
ATOM 688 O O . VAL A 1 86 ? 1.951 -20.861 8.170 1.00 98.12 86 VAL A O 1
ATOM 691 N N . LYS A 1 87 ? -0.126 -21.620 7.714 1.00 97.50 87 LYS A N 1
ATOM 692 C CA . LYS A 1 87 ? -0.659 -21.344 9.049 1.00 97.50 87 LYS A CA 1
ATOM 693 C C . LYS A 1 87 ? 0.105 -22.171 10.084 1.00 97.50 87 LYS A C 1
ATOM 695 O O . LYS A 1 87 ? 0.310 -23.368 9.887 1.00 97.50 87 LYS A O 1
ATOM 700 N N . ASP A 1 88 ? 0.518 -21.518 11.160 1.00 96.81 88 ASP A N 1
ATOM 701 C CA . ASP A 1 88 ? 1.261 -22.126 12.256 1.00 96.81 88 ASP A CA 1
ATOM 702 C C . ASP A 1 88 ? 1.025 -21.299 13.521 1.00 96.81 88 ASP A C 1
ATOM 704 O O . ASP A 1 88 ? 1.697 -20.296 13.753 1.00 96.81 88 ASP A O 1
ATOM 708 N N . ASP A 1 89 ? 0.048 -21.717 14.327 1.00 93.44 89 ASP A N 1
ATOM 709 C CA . ASP A 1 89 ? -0.378 -20.990 15.530 1.00 93.44 89 ASP A CA 1
ATOM 710 C C . ASP A 1 89 ? 0.730 -20.914 16.606 1.00 93.44 89 ASP A C 1
ATOM 712 O O . ASP A 1 89 ? 0.632 -20.114 17.533 1.00 93.44 89 ASP A O 1
ATOM 716 N N . GLY A 1 90 ? 1.785 -21.735 16.493 1.00 93.19 90 GLY A N 1
ATOM 717 C CA . GLY A 1 90 ? 2.959 -21.694 17.370 1.00 93.19 90 GLY A CA 1
ATOM 718 C C . GLY A 1 90 ? 4.077 -20.762 16.890 1.00 93.19 90 GLY A C 1
ATOM 719 O O . GLY A 1 90 ? 5.021 -20.517 17.643 1.00 93.19 90 GLY A O 1
ATOM 720 N N . SER A 1 91 ? 3.997 -20.251 15.658 1.00 93.56 91 SER A N 1
ATOM 721 C CA . SER A 1 91 ? 4.968 -19.304 15.106 1.00 93.56 91 SER A CA 1
ATOM 722 C C . SER A 1 91 ? 4.582 -17.849 15.414 1.00 93.56 91 SER A C 1
ATOM 724 O O . SER A 1 91 ? 3.397 -17.539 15.575 1.00 93.56 91 SER A O 1
ATOM 726 N N . PRO A 1 92 ? 5.559 -16.919 15.446 1.00 89.62 92 PRO A N 1
ATOM 727 C CA . PRO A 1 92 ? 5.267 -15.488 15.422 1.00 89.62 92 PRO A CA 1
ATOM 728 C C . PRO A 1 92 ? 4.307 -15.148 14.273 1.00 89.62 92 PRO A C 1
ATOM 730 O O . PRO A 1 92 ? 4.383 -15.750 13.202 1.00 89.62 92 PRO A O 1
ATOM 733 N N . HIS A 1 93 ? 3.394 -14.201 14.491 1.00 94.94 93 HIS A N 1
ATOM 734 C CA . HIS A 1 93 ? 2.392 -13.774 13.501 1.00 94.94 93 HIS A CA 1
ATOM 735 C C . HIS A 1 93 ? 1.364 -14.859 13.091 1.00 94.94 93 HIS A C 1
ATOM 737 O O . HIS A 1 93 ? 0.592 -14.656 12.153 1.00 94.94 93 HIS A O 1
ATOM 743 N N . GLY A 1 94 ? 1.338 -16.023 13.762 1.00 95.56 94 GLY A N 1
ATOM 744 C CA . GLY A 1 94 ? 0.393 -17.119 13.485 1.00 95.56 94 GLY A CA 1
ATOM 745 C C . GLY A 1 94 ? 0.644 -17.863 12.166 1.00 95.56 94 GLY A C 1
ATOM 746 O O . GLY A 1 94 ? -0.224 -18.593 11.671 1.00 95.56 94 GLY A O 1
ATOM 747 N N . LEU A 1 95 ? 1.818 -17.673 11.560 1.00 97.75 95 LEU A N 1
ATOM 748 C CA . LEU A 1 95 ? 2.214 -18.331 10.321 1.00 97.75 95 LEU A CA 1
ATOM 749 C C . LEU A 1 95 ? 3.719 -18.562 10.265 1.00 97.75 95 LEU A C 1
ATOM 751 O O . LEU A 1 95 ? 4.516 -17.836 10.852 1.00 97.75 95 LEU A O 1
ATOM 755 N N . ARG A 1 96 ? 4.117 -19.538 9.454 1.00 98.00 96 ARG A N 1
ATOM 756 C CA . ARG A 1 96 ? 5.516 -19.815 9.141 1.00 98.00 96 ARG A CA 1
ATOM 757 C C . ARG A 1 96 ? 5.798 -19.552 7.669 1.00 98.00 96 ARG A C 1
ATOM 759 O O . ARG A 1 96 ? 5.227 -20.208 6.795 1.00 98.00 96 ARG A O 1
ATOM 766 N N . LEU A 1 97 ? 6.729 -18.639 7.396 1.00 98.31 97 LEU A N 1
ATOM 767 C CA . LEU A 1 97 ? 7.220 -18.369 6.044 1.00 98.31 97 LEU A CA 1
ATOM 768 C C . LEU A 1 97 ? 7.968 -19.585 5.475 1.00 98.31 97 LEU A C 1
ATOM 770 O O . LEU A 1 97 ? 8.736 -20.252 6.174 1.00 98.31 97 LEU A O 1
ATOM 774 N N . LEU A 1 98 ? 7.770 -19.861 4.185 1.00 97.94 98 LEU A N 1
ATOM 775 C CA . LEU A 1 98 ? 8.530 -20.882 3.456 1.00 97.94 98 LEU A CA 1
ATOM 776 C C . LEU A 1 98 ? 9.890 -20.354 2.983 1.00 97.94 98 LEU A C 1
ATOM 778 O O . LEU A 1 98 ? 10.851 -21.114 2.891 1.00 97.94 98 LEU A O 1
ATOM 782 N N . ILE A 1 99 ? 9.985 -19.043 2.750 1.00 97.69 99 ILE A N 1
ATOM 783 C CA . ILE A 1 99 ? 11.240 -18.330 2.507 1.00 97.69 99 ILE A CA 1
ATOM 784 C C . ILE A 1 99 ? 11.544 -17.523 3.768 1.00 97.69 99 ILE A C 1
ATOM 786 O O . ILE A 1 99 ? 10.913 -16.499 4.016 1.00 97.69 99 ILE A O 1
ATOM 790 N N . LYS A 1 100 ? 12.484 -18.013 4.585 1.00 94.75 100 LYS A N 1
ATOM 791 C CA . LYS A 1 100 ? 12.784 -17.427 5.905 1.00 94.75 100 LYS A CA 1
ATOM 792 C C . LYS A 1 100 ? 13.239 -15.969 5.817 1.00 94.75 100 LYS A C 1
ATOM 794 O O . LYS A 1 100 ? 12.770 -15.146 6.587 1.00 94.75 100 LYS A O 1
ATOM 799 N N . ASP A 1 101 ? 14.125 -15.663 4.873 1.00 96.56 101 ASP A N 1
ATOM 800 C CA . ASP A 1 101 ? 14.612 -14.305 4.609 1.00 96.56 101 ASP A CA 1
ATOM 801 C C . ASP A 1 101 ? 13.890 -13.725 3.384 1.00 96.56 101 ASP A C 1
ATOM 803 O O . ASP A 1 101 ? 14.482 -13.548 2.322 1.00 96.56 101 ASP A O 1
ATOM 807 N N . TYR A 1 102 ? 12.570 -13.535 3.487 1.00 98.44 102 TYR A N 1
ATOM 808 C CA . TYR A 1 102 ? 11.780 -12.805 2.491 1.00 98.44 102 TYR A CA 1
ATOM 809 C C . TYR A 1 102 ? 11.534 -11.378 3.009 1.00 98.44 102 TYR A C 1
ATOM 811 O O . TYR A 1 102 ? 10.610 -11.192 3.800 1.00 98.44 102 TYR A O 1
ATOM 819 N N . PRO A 1 103 ? 12.310 -10.361 2.575 1.00 98.69 103 PRO A N 1
ATOM 820 C CA . PRO A 1 103 ? 12.369 -9.068 3.266 1.00 98.69 103 PRO A CA 1
ATOM 821 C C . PRO A 1 103 ? 11.016 -8.354 3.375 1.00 98.69 103 PRO A C 1
ATOM 823 O O . PRO A 1 103 ? 10.636 -7.932 4.462 1.00 98.69 103 PRO A O 1
ATOM 826 N N . TYR A 1 104 ? 10.244 -8.313 2.282 1.00 98.88 104 TYR A N 1
ATOM 827 C CA . TYR A 1 104 ? 8.888 -7.749 2.274 1.00 98.88 104 TYR A CA 1
ATOM 828 C C . TYR A 1 104 ? 7.955 -8.431 3.282 1.00 98.88 104 TYR A C 1
ATOM 830 O O . TYR A 1 104 ? 7.224 -7.749 3.991 1.00 98.88 104 TYR A O 1
ATOM 838 N N . ALA A 1 105 ? 7.973 -9.765 3.351 1.00 98.69 105 ALA A N 1
ATOM 839 C CA . ALA A 1 105 ? 7.076 -10.505 4.231 1.00 98.69 105 ALA A CA 1
ATOM 840 C C . ALA A 1 105 ? 7.511 -10.416 5.697 1.00 98.69 105 ALA A C 1
ATOM 842 O O . ALA A 1 105 ? 6.669 -10.198 6.558 1.00 98.69 105 ALA A O 1
ATOM 843 N N . VAL A 1 106 ? 8.811 -10.559 5.974 1.00 98.56 106 VAL A N 1
ATOM 844 C CA . VAL A 1 106 ? 9.361 -10.484 7.336 1.00 98.56 106 VAL A CA 1
ATOM 845 C C . VAL A 1 106 ? 9.090 -9.112 7.945 1.00 98.56 106 VAL A C 1
ATOM 847 O O . VAL A 1 106 ? 8.480 -9.029 9.004 1.00 98.56 106 VAL A O 1
ATOM 850 N N . ASP A 1 107 ? 9.474 -8.038 7.254 1.00 98.81 107 ASP A N 1
ATOM 851 C CA . ASP A 1 107 ? 9.264 -6.682 7.770 1.00 98.81 107 ASP A CA 1
ATOM 852 C C . ASP A 1 107 ? 7.775 -6.309 7.751 1.00 98.81 107 ASP A C 1
ATOM 854 O O . ASP A 1 107 ? 7.268 -5.668 8.668 1.00 98.81 107 ASP A O 1
ATOM 858 N N . GLY A 1 108 ? 7.046 -6.744 6.719 1.00 98.88 108 GLY A N 1
ATOM 859 C CA . GLY A 1 108 ? 5.622 -6.467 6.576 1.00 98.88 108 GLY A CA 1
ATOM 860 C C . GLY A 1 108 ? 4.778 -7.072 7.693 1.00 98.88 108 GLY A C 1
ATOM 861 O O . GLY A 1 108 ? 3.826 -6.431 8.125 1.00 98.88 108 GLY A O 1
ATOM 862 N N . LEU A 1 109 ? 5.119 -8.271 8.180 1.00 98.88 109 LEU A N 1
ATOM 863 C CA . LEU A 1 109 ? 4.384 -8.927 9.266 1.00 98.88 109 LEU A CA 1
ATOM 864 C C . LEU A 1 109 ? 4.546 -8.197 10.602 1.00 98.88 109 LEU A C 1
ATOM 866 O O . LEU A 1 109 ? 3.579 -8.091 11.351 1.00 98.88 109 LEU A O 1
ATOM 870 N N . GLU A 1 110 ? 5.718 -7.623 10.873 1.00 98.88 110 GLU A N 1
ATOM 871 C CA . GLU A 1 110 ? 5.929 -6.791 12.064 1.00 98.88 110 GLU A CA 1
ATOM 872 C C . GLU A 1 110 ? 5.098 -5.501 12.006 1.00 98.88 110 GLU A C 1
ATOM 874 O O . GLU A 1 110 ? 4.440 -5.135 12.983 1.00 98.88 110 GLU A O 1
ATOM 879 N N . ILE A 1 111 ? 5.059 -4.838 10.843 1.00 98.94 111 ILE A N 1
ATOM 880 C CA . ILE A 1 111 ? 4.221 -3.647 10.635 1.00 98.94 111 ILE A CA 1
ATOM 881 C C . ILE A 1 111 ? 2.728 -4.000 10.719 1.00 98.94 111 ILE A C 1
ATOM 883 O O . ILE A 1 111 ? 1.960 -3.282 11.361 1.00 98.94 111 ILE A O 1
ATOM 887 N N . TRP A 1 112 ? 2.312 -5.113 10.108 1.00 98.94 112 TRP A N 1
ATOM 888 C CA . TRP A 1 112 ? 0.939 -5.616 10.162 1.00 98.94 112 TRP A CA 1
ATOM 889 C C . TRP A 1 112 ? 0.483 -5.859 11.605 1.00 98.94 112 TRP A C 1
ATOM 891 O O . TRP A 1 112 ? -0.577 -5.372 12.001 1.00 98.94 112 TRP A O 1
ATOM 901 N N . ASP A 1 113 ? 1.289 -6.549 12.413 1.00 98.81 113 ASP A N 1
ATOM 902 C CA . ASP A 1 113 ? 0.960 -6.841 13.810 1.00 98.81 113 ASP A CA 1
ATOM 903 C C . ASP A 1 113 ? 0.901 -5.577 14.672 1.00 98.81 113 ASP A C 1
ATOM 905 O O . ASP A 1 113 ? 0.017 -5.453 15.528 1.00 98.81 113 ASP A O 1
ATOM 909 N N . ALA A 1 114 ? 1.791 -4.609 14.427 1.00 98.94 114 ALA A N 1
ATOM 910 C CA . ALA A 1 114 ? 1.741 -3.312 15.094 1.00 98.94 114 ALA A CA 1
ATOM 911 C C . ALA A 1 114 ? 0.433 -2.567 14.775 1.00 98.94 114 ALA A C 1
ATOM 913 O O . ALA A 1 114 ? -0.215 -2.050 15.690 1.00 98.94 114 ALA A O 1
ATOM 914 N N . ILE A 1 115 ? 0.009 -2.557 13.503 1.00 98.94 115 ILE A N 1
ATOM 915 C CA . ILE A 1 115 ? -1.272 -1.971 13.080 1.00 98.94 115 ILE A CA 1
ATOM 916 C C . ILE A 1 115 ? -2.441 -2.722 13.730 1.00 98.94 115 ILE A C 1
ATOM 918 O O . ILE A 1 115 ? -3.298 -2.079 14.336 1.00 98.94 115 ILE A O 1
ATOM 922 N N . LYS A 1 116 ? -2.480 -4.062 13.655 1.00 98.88 116 LYS A N 1
ATOM 923 C CA . LYS A 1 116 ? -3.579 -4.862 14.225 1.00 98.88 116 LYS A CA 1
ATOM 924 C C . LYS A 1 116 ? -3.704 -4.639 15.732 1.00 98.88 116 LYS A C 1
ATOM 926 O O . LYS A 1 116 ? -4.809 -4.444 16.232 1.00 98.88 116 LYS A O 1
ATOM 931 N N . THR A 1 117 ? -2.581 -4.587 16.449 1.00 98.88 117 THR A N 1
ATOM 932 C CA . THR A 1 117 ? -2.548 -4.319 17.897 1.00 98.88 117 THR A CA 1
ATOM 933 C C . THR A 1 117 ? -3.087 -2.928 18.228 1.00 98.88 117 THR A C 1
ATOM 935 O O . THR A 1 117 ? -3.919 -2.784 19.125 1.00 98.88 117 THR A O 1
ATOM 938 N N . TRP A 1 118 ? -2.656 -1.904 17.485 1.00 98.88 118 TRP A N 1
ATOM 939 C CA . TRP A 1 118 ? -3.167 -0.540 17.627 1.00 98.88 118 TRP A CA 1
ATOM 940 C C . TRP A 1 118 ? -4.683 -0.476 17.416 1.00 98.88 118 TRP A C 1
ATOM 942 O O . TRP A 1 118 ? -5.413 0.028 18.271 1.00 98.88 118 TRP A O 1
ATOM 952 N N . VAL A 1 119 ? -5.160 -1.034 16.303 1.00 98.94 119 VAL A N 1
ATOM 953 C CA . VAL A 1 119 ? -6.576 -1.048 15.924 1.00 98.94 119 VAL A CA 1
ATOM 954 C C . VAL A 1 119 ? -7.420 -1.785 16.961 1.00 98.94 119 VAL A C 1
ATOM 956 O O . VAL A 1 119 ? -8.449 -1.263 17.390 1.00 98.94 119 VAL A O 1
ATOM 959 N N . GLN A 1 120 ? -6.973 -2.960 17.410 1.00 98.81 120 GLN A N 1
ATOM 960 C CA . GLN A 1 120 ? -7.652 -3.748 18.437 1.00 98.81 120 GLN A CA 1
ATOM 961 C C . GLN A 1 120 ? -7.803 -2.965 19.741 1.00 98.81 120 GLN A C 1
ATOM 963 O O . GLN A 1 120 ? -8.913 -2.847 20.267 1.00 98.81 120 GLN A O 1
ATOM 968 N N . ASN A 1 121 ? -6.706 -2.398 20.247 1.00 98.81 121 ASN A N 1
ATOM 969 C CA . ASN A 1 121 ? -6.734 -1.651 21.499 1.00 98.81 121 ASN A CA 1
ATOM 970 C C . ASN A 1 121 ? -7.622 -0.408 21.385 1.00 98.81 121 ASN A C 1
ATOM 972 O O . ASN A 1 121 ? -8.395 -0.140 22.300 1.00 98.81 121 ASN A O 1
ATOM 976 N N . TYR A 1 122 ? -7.566 0.309 20.257 1.00 98.81 122 TYR A N 1
ATOM 977 C CA . TYR A 1 122 ? -8.419 1.469 20.004 1.00 98.81 122 TYR A CA 1
ATOM 978 C C . TYR A 1 122 ? -9.905 1.091 19.953 1.00 98.81 122 TYR A C 1
ATOM 980 O O . TYR A 1 122 ? -10.722 1.714 20.626 1.00 98.81 122 TYR A O 1
ATOM 988 N N . ILE A 1 123 ? -10.273 0.041 19.212 1.00 98.81 123 ILE A N 1
ATOM 989 C CA . ILE A 1 123 ? -11.666 -0.417 19.097 1.00 98.81 123 ILE A CA 1
ATOM 990 C C . ILE A 1 123 ? -12.226 -0.838 20.457 1.00 98.81 123 ILE A C 1
ATOM 992 O O . ILE A 1 123 ? -13.369 -0.506 20.767 1.00 98.81 123 ILE A O 1
ATOM 996 N N . PHE A 1 124 ? -11.433 -1.499 21.303 1.00 98.56 124 PHE A N 1
ATOM 997 C CA . PHE A 1 124 ? -11.870 -1.896 22.644 1.00 98.56 124 PHE A CA 1
ATOM 998 C C . PHE A 1 124 ? -12.144 -0.722 23.595 1.00 98.56 124 PHE A C 1
ATOM 1000 O O . PHE A 1 124 ? -12.844 -0.921 24.590 1.00 98.56 124 PHE A O 1
ATOM 1007 N N . LEU A 1 125 ? -11.672 0.495 23.297 1.00 98.56 125 LEU A N 1
ATOM 1008 C CA . LEU A 1 125 ? -12.045 1.694 24.058 1.00 98.56 125 LEU A CA 1
ATOM 1009 C C . LEU A 1 125 ? -13.491 2.134 23.791 1.00 98.56 125 LEU A C 1
ATOM 1011 O O . LEU A 1 125 ? -14.136 2.659 24.698 1.00 98.56 125 LEU A O 1
ATOM 1015 N N . TYR A 1 126 ? -14.001 1.910 22.576 1.00 98.56 126 TYR A N 1
ATOM 1016 C CA . TYR A 1 126 ? -15.300 2.432 22.125 1.00 98.56 126 TYR A CA 1
ATOM 1017 C C . TYR A 1 126 ? -16.376 1.352 21.976 1.00 98.56 126 TYR A C 1
ATOM 1019 O O . TYR A 1 126 ? -17.557 1.632 22.164 1.00 98.56 126 TYR A O 1
ATOM 1027 N N . TYR A 1 127 ? -15.982 0.106 21.707 1.00 98.69 127 TYR A N 1
ATOM 1028 C CA . TYR A 1 127 ? -16.887 -1.028 21.534 1.00 98.69 127 TYR A CA 1
ATOM 1029 C C . TYR A 1 127 ? -16.570 -2.120 22.559 1.00 98.69 127 TYR A C 1
ATOM 1031 O O . TYR A 1 127 ? -15.650 -2.927 22.402 1.00 98.69 127 TYR A O 1
ATOM 1039 N N . SER A 1 128 ? -17.371 -2.178 23.623 1.00 97.19 128 SER A N 1
ATOM 1040 C CA . SER A 1 128 ? -17.201 -3.154 24.709 1.00 97.19 128 SER A CA 1
ATOM 1041 C C . SER A 1 128 ? -17.659 -4.569 24.338 1.00 97.19 128 SER A C 1
ATOM 1043 O O . SER A 1 128 ? -17.198 -5.543 24.932 1.00 97.19 128 SER A O 1
ATOM 1045 N N . THR A 1 129 ? -18.554 -4.702 23.355 1.00 98.31 129 THR A N 1
ATOM 1046 C CA . THR A 1 129 ? -19.147 -5.977 22.923 1.00 98.31 129 THR A CA 1
ATOM 1047 C C . THR A 1 129 ? -19.432 -5.974 21.423 1.00 98.31 129 THR A C 1
ATOM 1049 O O . THR A 1 129 ? -19.520 -4.918 20.801 1.00 98.31 129 THR A O 1
ATOM 1052 N N . ASP A 1 130 ? -19.658 -7.156 20.850 1.00 98.62 130 ASP A N 1
ATOM 1053 C CA . ASP A 1 130 ? -20.119 -7.286 19.462 1.00 98.62 130 ASP A CA 1
ATOM 1054 C C . ASP A 1 130 ? -21.498 -6.646 19.257 1.00 98.62 130 ASP A C 1
ATOM 1056 O O . ASP A 1 130 ? -21.788 -6.116 18.192 1.00 98.62 130 ASP A O 1
ATOM 1060 N N . VAL A 1 131 ? -22.344 -6.632 20.294 1.00 98.50 131 VAL A N 1
ATOM 1061 C CA . VAL A 1 131 ? -23.655 -5.970 20.245 1.00 98.50 131 VAL A CA 1
ATOM 1062 C C . VAL A 1 131 ? -23.504 -4.467 19.999 1.00 98.50 131 VAL A C 1
ATOM 1064 O O . VAL A 1 131 ? -24.268 -3.922 19.210 1.00 98.50 131 VAL A O 1
ATOM 1067 N N . ALA A 1 132 ? -22.499 -3.818 20.597 1.00 98.56 132 ALA A N 1
ATOM 1068 C CA . ALA A 1 132 ? -22.237 -2.397 20.368 1.00 98.56 132 ALA A CA 1
ATOM 1069 C C . ALA A 1 132 ? -21.891 -2.103 18.897 1.00 98.56 132 ALA A C 1
ATOM 1071 O O . ALA A 1 132 ? -22.373 -1.121 18.349 1.00 98.56 132 ALA A O 1
ATOM 1072 N N . VAL A 1 133 ? -21.128 -2.985 18.236 1.00 98.75 133 VAL A N 1
ATOM 1073 C CA . VAL A 1 133 ? -20.810 -2.869 16.798 1.00 98.75 133 VAL A CA 1
ATOM 1074 C C . VAL A 1 133 ? -22.076 -2.987 15.945 1.00 98.75 133 VAL A C 1
ATOM 1076 O O . VAL A 1 133 ? -22.284 -2.201 15.024 1.00 98.75 133 VAL A O 1
ATOM 1079 N N . LYS A 1 134 ? -22.957 -3.942 16.271 1.00 98.44 134 LYS A N 1
ATOM 1080 C CA . LYS A 1 134 ? -24.224 -4.152 15.546 1.00 98.44 134 LYS A CA 1
ATOM 1081 C C . LYS A 1 134 ? -25.203 -2.990 15.690 1.00 98.44 134 LYS A C 1
ATOM 1083 O O . LYS A 1 134 ? -25.995 -2.748 14.787 1.00 98.44 134 LYS A O 1
ATOM 1088 N N . GLN A 1 135 ? -25.204 -2.337 16.849 1.00 98.44 135 GLN A N 1
ATOM 1089 C CA . GLN A 1 135 ? -26.133 -1.252 17.177 1.00 98.44 135 GLN A CA 1
ATOM 1090 C C . GLN A 1 135 ? -25.667 0.119 16.672 1.00 98.44 135 GLN A C 1
ATOM 1092 O O . GLN A 1 135 ? -26.445 1.071 16.707 1.00 98.44 135 GLN A O 1
ATOM 1097 N N . ASP A 1 136 ? -24.428 0.227 16.198 1.00 98.81 136 ASP A N 1
ATOM 1098 C CA . ASP A 1 136 ? -23.879 1.454 15.636 1.00 98.81 136 ASP A CA 1
ATOM 1099 C C . ASP A 1 136 ? -24.383 1.681 14.205 1.00 98.81 136 ASP A C 1
ATOM 1101 O O . ASP A 1 136 ? -23.880 1.101 13.244 1.00 98.81 136 ASP A O 1
ATOM 1105 N N . PHE A 1 137 ? -25.410 2.518 14.062 1.00 98.69 137 PHE A N 1
ATOM 1106 C CA . PHE A 1 137 ? -26.050 2.744 12.769 1.00 98.69 137 PHE A CA 1
ATOM 1107 C C . PHE A 1 137 ? -25.135 3.450 11.752 1.00 98.69 137 PHE A C 1
ATOM 1109 O O . PHE A 1 137 ? -25.221 3.127 10.568 1.00 98.69 137 PHE A O 1
ATOM 1116 N N . GLU A 1 138 ? -24.257 4.370 12.185 1.00 98.88 138 GLU A N 1
ATOM 1117 C CA . GLU A 1 138 ? -23.301 5.046 11.292 1.00 98.88 138 GLU A CA 1
ATOM 1118 C C . GLU A 1 138 ? -22.331 4.012 10.716 1.00 98.88 138 GLU A C 1
ATOM 1120 O O . GLU A 1 138 ? -22.117 3.958 9.503 1.00 98.88 138 GLU A O 1
ATOM 1125 N N . LEU A 1 139 ? -21.811 3.125 11.571 1.00 98.94 139 LEU A N 1
ATOM 1126 C CA . LEU A 1 139 ? -20.909 2.053 11.164 1.00 98.94 139 LEU A CA 1
ATOM 1127 C C . LEU A 1 139 ? -21.574 1.035 10.225 1.00 98.94 139 LEU A C 1
ATOM 1129 O O . LEU A 1 139 ? -20.955 0.606 9.246 1.00 98.94 139 LEU A O 1
ATOM 1133 N N . GLN A 1 140 ? -22.823 0.644 10.501 1.00 98.88 140 GLN A N 1
ATOM 1134 C CA . GLN A 1 140 ? -23.552 -0.297 9.646 1.00 98.88 140 GLN A CA 1
ATOM 1135 C C . GLN A 1 140 ? -23.839 0.304 8.259 1.00 98.88 140 GLN A C 1
ATOM 1137 O O . GLN A 1 140 ? -23.599 -0.363 7.250 1.00 98.88 140 GLN A O 1
ATOM 1142 N N . GLU A 1 141 ? -24.297 1.559 8.184 1.00 98.88 141 GLU A N 1
ATOM 1143 C CA . GLU A 1 141 ? -24.543 2.231 6.899 1.00 98.88 141 GLU A CA 1
ATOM 1144 C C . GLU A 1 141 ? -23.239 2.516 6.142 1.00 98.88 141 GLU A C 1
ATOM 1146 O O . GLU A 1 141 ? -23.175 2.296 4.932 1.00 98.88 141 GLU A O 1
ATOM 1151 N N . TRP A 1 142 ? -22.163 2.891 6.846 1.00 98.88 142 TRP A N 1
ATOM 1152 C CA . TRP A 1 142 ? -20.825 3.028 6.266 1.00 98.88 142 TRP A CA 1
ATOM 1153 C C . TRP A 1 142 ? -20.379 1.751 5.561 1.00 98.88 142 TRP A C 1
ATOM 1155 O O . TRP A 1 142 ? -20.014 1.781 4.382 1.00 98.88 142 TRP A O 1
ATOM 1165 N N . TRP A 1 143 ? -20.427 0.618 6.263 1.00 98.88 143 TRP A N 1
ATOM 1166 C CA . TRP A 1 143 ? -19.954 -0.641 5.704 1.00 98.88 143 TRP A CA 1
ATOM 1167 C C . TRP A 1 143 ? -20.838 -1.137 4.560 1.00 98.88 143 TRP A C 1
ATOM 1169 O O . TRP A 1 143 ? -20.341 -1.612 3.535 1.00 98.88 143 TRP A O 1
ATOM 1179 N N . LYS A 1 144 ? -22.154 -0.971 4.697 1.00 98.75 144 LYS A N 1
ATOM 1180 C CA . LYS A 1 144 ? -23.106 -1.274 3.632 1.00 98.75 144 LYS A CA 1
ATOM 1181 C C . LYS A 1 144 ? -22.831 -0.443 2.379 1.00 98.75 144 LYS A C 1
ATOM 1183 O O . LYS A 1 144 ? -22.775 -1.011 1.290 1.00 98.75 144 LYS A O 1
ATOM 1188 N N . GLU A 1 145 ? -22.611 0.868 2.505 1.00 98.81 145 GLU A N 1
ATOM 1189 C CA . GLU A 1 145 ? -22.301 1.730 1.359 1.00 98.81 145 GLU A CA 1
ATOM 1190 C C . GLU A 1 145 ? -20.978 1.324 0.691 1.00 98.81 145 GLU A C 1
ATOM 1192 O O . GLU A 1 145 ? -20.925 1.220 -0.537 1.00 98.81 145 GLU A O 1
ATOM 1197 N N . VAL A 1 146 ? -19.933 1.013 1.470 1.00 98.81 146 VAL A N 1
ATOM 1198 C CA . VAL A 1 146 ? -18.651 0.507 0.942 1.00 98.81 146 VAL A CA 1
ATOM 1199 C C . VAL A 1 146 ? -18.866 -0.703 0.032 1.00 98.81 146 VAL A C 1
ATOM 1201 O O . VAL A 1 146 ? -18.352 -0.728 -1.089 1.00 98.81 146 VAL A O 1
ATOM 1204 N N . VAL A 1 147 ? -19.633 -1.694 0.486 1.00 98.62 147 VAL A N 1
ATOM 1205 C CA . VAL A 1 147 ? -19.829 -2.951 -0.248 1.00 98.62 147 VAL A CA 1
ATOM 1206 C C . VAL A 1 147 ? -20.804 -2.777 -1.413 1.00 98.62 147 VAL A C 1
ATOM 1208 O O . VAL A 1 147 ? -20.505 -3.165 -2.540 1.00 98.62 147 VAL A O 1
ATOM 1211 N N . GLU A 1 148 ? -21.972 -2.184 -1.170 1.00 98.56 148 GLU A N 1
ATOM 1212 C CA . GLU A 1 148 ? -23.068 -2.148 -2.145 1.00 98.56 148 GLU A CA 1
ATOM 1213 C C . GLU A 1 148 ? -22.935 -1.029 -3.183 1.00 98.56 148 GLU A C 1
ATOM 1215 O O . GLU A 1 148 ? -23.522 -1.132 -4.263 1.00 98.56 148 GLU A O 1
ATOM 1220 N N . LYS A 1 149 ? -22.213 0.053 -2.864 1.00 98.56 149 LYS A N 1
ATOM 1221 C CA . LYS A 1 149 ? -22.056 1.234 -3.733 1.00 98.56 149 LYS A CA 1
ATOM 1222 C C . LYS A 1 149 ? -20.606 1.532 -4.074 1.00 98.56 149 LYS A C 1
ATOM 1224 O O . LYS A 1 149 ? -20.337 1.945 -5.198 1.00 98.56 149 LYS A O 1
ATOM 1229 N N . GLY A 1 150 ? -19.689 1.320 -3.135 1.00 98.44 150 GLY A N 1
ATOM 1230 C CA . GLY A 1 150 ? -18.260 1.525 -3.348 1.00 98.44 150 GLY A CA 1
ATOM 1231 C C . GLY A 1 150 ? -17.608 0.424 -4.186 1.00 98.44 150 GLY A C 1
ATOM 1232 O O . GLY A 1 150 ? -16.793 0.708 -5.063 1.00 98.44 150 GLY A O 1
ATOM 1233 N N . HIS A 1 151 ? -18.007 -0.827 -3.953 1.00 98.38 151 HIS A N 1
ATOM 1234 C CA . HIS A 1 151 ? -17.536 -2.016 -4.667 1.00 98.38 151 HIS A CA 1
ATOM 1235 C C . HIS A 1 151 ? -18.703 -2.860 -5.230 1.00 98.38 151 HIS A C 1
ATOM 1237 O O . HIS A 1 151 ? -18.764 -4.073 -5.006 1.00 98.38 151 HIS A O 1
ATOM 1243 N N . PRO A 1 152 ? -19.628 -2.250 -5.999 1.00 97.94 152 PRO A N 1
ATOM 1244 C CA . PRO A 1 152 ? -20.921 -2.845 -6.349 1.00 97.94 152 PRO A CA 1
ATOM 1245 C C . PRO A 1 152 ? -20.798 -4.105 -7.213 1.00 97.94 152 PRO A C 1
ATOM 1247 O O . PRO A 1 152 ? -21.650 -4.994 -7.126 1.00 97.94 152 PRO A O 1
ATOM 1250 N N . ASP A 1 153 ? -19.740 -4.194 -8.022 1.00 97.94 153 ASP A N 1
ATOM 1251 C CA . ASP A 1 153 ? -19.455 -5.329 -8.907 1.00 97.94 153 ASP A CA 1
ATOM 1252 C C . ASP A 1 153 ? -18.987 -6.571 -8.141 1.00 97.94 153 ASP A C 1
ATOM 1254 O O . ASP A 1 153 ? -19.053 -7.685 -8.658 1.00 97.94 153 ASP A O 1
ATOM 1258 N N . LEU A 1 154 ? -18.530 -6.387 -6.899 1.00 97.75 154 LEU A N 1
ATOM 1259 C CA . LEU A 1 154 ? -18.076 -7.453 -6.014 1.00 97.75 154 LEU A CA 1
ATOM 1260 C C . LEU A 1 154 ? -18.955 -7.594 -4.772 1.00 97.75 154 LEU A C 1
ATOM 1262 O O . LEU A 1 154 ? -18.559 -8.295 -3.849 1.00 97.75 154 LEU A O 1
ATOM 1266 N N . ARG A 1 155 ? -20.140 -6.974 -4.713 1.00 95.69 155 ARG A N 1
ATOM 1267 C CA . ARG A 1 155 ? -21.022 -7.028 -3.527 1.00 95.69 155 ARG A CA 1
ATOM 1268 C C . ARG A 1 155 ? -21.362 -8.456 -3.071 1.00 95.69 155 ARG A C 1
ATOM 1270 O O . ARG A 1 155 ? -21.523 -8.698 -1.880 1.00 95.69 155 ARG A O 1
ATOM 1277 N N . ASP A 1 156 ? -21.406 -9.400 -4.014 1.00 95.69 156 ASP A N 1
ATOM 1278 C CA . ASP A 1 156 ? -21.710 -10.817 -3.771 1.00 95.69 156 ASP A CA 1
ATOM 1279 C C . ASP A 1 156 ? -20.454 -11.655 -3.436 1.00 95.69 156 ASP A C 1
ATOM 1281 O O . ASP A 1 156 ? -20.534 -12.868 -3.227 1.00 95.69 156 ASP A O 1
ATOM 1285 N N . ALA A 1 157 ? -19.273 -11.027 -3.383 1.00 95.56 157 ALA A N 1
ATOM 1286 C CA . ALA A 1 157 ? -18.036 -11.658 -2.941 1.00 95.56 157 ALA A CA 1
ATOM 1287 C C . ALA A 1 157 ? -18.016 -11.874 -1.413 1.00 95.56 157 ALA A C 1
ATOM 1289 O O . ALA A 1 157 ? -18.931 -11.510 -0.672 1.00 95.56 157 ALA A O 1
ATOM 1290 N N . LYS A 1 158 ? -16.939 -12.490 -0.913 1.00 95.25 158 LYS A N 1
ATOM 1291 C CA . LYS A 1 158 ? -16.759 -12.748 0.522 1.00 95.25 158 LYS A CA 1
ATOM 1292 C C . LYS A 1 158 ? -16.354 -11.467 1.259 1.00 95.25 158 LYS A C 1
ATOM 1294 O O . LYS A 1 158 ? -15.169 -11.179 1.395 1.00 95.25 158 LYS A O 1
ATOM 1299 N N . TRP A 1 159 ? -17.345 -10.726 1.745 1.00 98.25 159 TRP A N 1
ATOM 1300 C CA . TRP A 1 159 ? -17.154 -9.558 2.608 1.00 98.25 159 TRP A CA 1
ATOM 1301 C C . TRP A 1 159 ? -17.373 -9.892 4.090 1.00 98.25 159 TRP A C 1
ATOM 1303 O O . TRP A 1 159 ? -18.295 -10.659 4.405 1.00 98.25 159 TRP A O 1
ATOM 1313 N N . PRO A 1 160 ? -16.589 -9.287 5.007 1.00 97.81 160 PRO A N 1
ATOM 1314 C CA . PRO A 1 160 ? -16.938 -9.203 6.422 1.00 97.81 160 PRO A CA 1
ATOM 1315 C C . PRO A 1 160 ? -18.372 -8.704 6.618 1.00 97.81 160 PRO A C 1
ATOM 1317 O O . PRO A 1 160 ? -18.866 -7.875 5.850 1.00 97.81 160 PRO A O 1
ATOM 1320 N N . LYS A 1 161 ? -19.059 -9.210 7.645 1.00 97.44 161 LYS A N 1
ATOM 1321 C CA . LYS A 1 161 ? -20.462 -8.850 7.906 1.00 97.44 161 LYS A CA 1
ATOM 1322 C C . LYS A 1 161 ? -20.610 -7.591 8.758 1.00 97.44 161 LYS A C 1
ATOM 1324 O O . LYS A 1 161 ? -21.719 -7.070 8.845 1.00 97.44 161 LYS A O 1
ATOM 1329 N N . MET A 1 162 ? -19.518 -7.118 9.361 1.00 98.25 162 MET A N 1
ATOM 1330 C CA . MET A 1 162 ? -19.493 -5.981 10.284 1.00 98.25 162 MET A CA 1
ATOM 1331 C C . MET A 1 162 ? -20.423 -6.192 11.483 1.00 98.25 162 MET A C 1
ATOM 1333 O O . MET A 1 162 ? -21.185 -5.316 11.876 1.00 98.25 162 MET A O 1
ATOM 1337 N N . GLN A 1 163 ? -20.406 -7.405 12.039 1.00 98.25 163 GLN A N 1
ATOM 1338 C CA . GLN A 1 163 ? -21.300 -7.815 13.125 1.00 98.25 163 GLN A CA 1
ATOM 1339 C C . GLN A 1 163 ? -20.567 -8.061 14.445 1.00 98.25 163 GLN A C 1
ATOM 1341 O O . GLN A 1 163 ? -21.210 -8.264 15.473 1.00 98.25 163 GLN A O 1
ATOM 1346 N N . THR A 1 164 ? -19.238 -8.100 14.426 1.00 98.81 164 THR A N 1
ATOM 1347 C CA . THR A 1 164 ? -18.409 -8.399 15.596 1.00 98.81 164 THR A CA 1
ATOM 1348 C C . THR A 1 164 ? -17.276 -7.394 15.713 1.00 98.81 164 THR A C 1
ATOM 1350 O O . THR A 1 164 ? -16.940 -6.701 14.751 1.00 98.81 164 THR A O 1
ATOM 1353 N N . ARG A 1 165 ? -16.656 -7.320 16.893 1.00 98.56 165 ARG A N 1
ATOM 1354 C CA . ARG A 1 165 ? -15.436 -6.523 17.055 1.00 98.56 165 ARG A CA 1
ATOM 1355 C C . ARG A 1 165 ? -14.301 -7.054 16.185 1.00 98.56 165 ARG A C 1
ATOM 1357 O O . ARG A 1 165 ? -13.571 -6.236 15.646 1.00 98.56 165 ARG A O 1
ATOM 1364 N N . GLU A 1 166 ? -14.195 -8.370 15.990 1.00 98.75 166 GLU A N 1
ATOM 1365 C CA . GLU A 1 166 ? -13.170 -8.951 15.107 1.00 98.75 166 GLU A CA 1
ATOM 1366 C C . GLU A 1 166 ? -13.372 -8.513 13.652 1.00 98.75 166 GLU A C 1
ATOM 1368 O O . GLU A 1 166 ? -12.416 -8.070 13.024 1.00 98.75 166 GLU A O 1
ATOM 1373 N N . ASP A 1 167 ? -14.615 -8.515 13.145 1.00 98.62 167 ASP A N 1
ATOM 1374 C CA . ASP A 1 167 ? -14.913 -8.009 11.795 1.00 98.62 167 ASP A CA 1
ATOM 1375 C C . ASP A 1 167 ? -14.416 -6.565 11.624 1.00 98.62 167 ASP A C 1
ATOM 1377 O O . ASP A 1 167 ? -13.818 -6.227 10.600 1.00 98.62 167 ASP A O 1
ATOM 1381 N N . LEU A 1 168 ? -14.665 -5.709 12.622 1.00 98.88 168 LEU A N 1
ATOM 1382 C CA . LEU A 1 168 ? -14.258 -4.305 12.604 1.00 98.88 168 LEU A CA 1
ATOM 1383 C C . LEU A 1 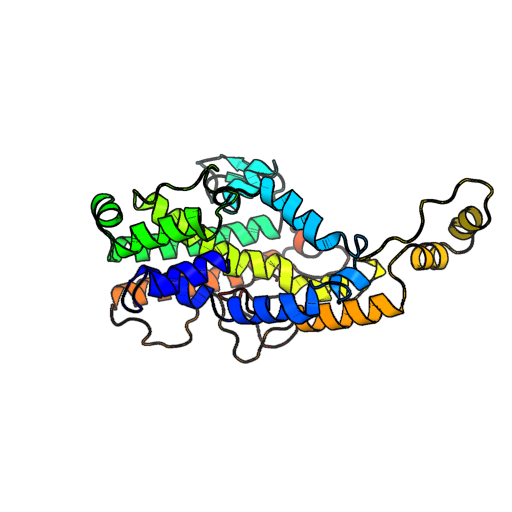168 ? -12.735 -4.152 12.717 1.00 98.88 168 LEU A C 1
ATOM 1385 O O . LEU A 1 168 ? -12.149 -3.356 11.983 1.00 98.88 168 LEU A O 1
ATOM 1389 N N . ILE A 1 169 ? -12.091 -4.923 13.598 1.00 98.94 169 ILE A N 1
ATOM 1390 C CA . ILE A 1 169 ? -10.634 -4.923 13.787 1.00 98.94 169 ILE A CA 1
ATOM 1391 C C . ILE A 1 169 ? -9.937 -5.331 12.495 1.00 98.94 169 ILE A C 1
ATOM 1393 O O . ILE A 1 169 ? -9.074 -4.598 12.010 1.00 98.94 169 ILE A O 1
ATOM 1397 N N . ASP A 1 170 ? -10.329 -6.459 11.909 1.00 98.81 170 ASP A N 1
ATOM 1398 C CA . ASP A 1 170 ? -9.719 -6.967 10.684 1.00 98.81 170 ASP A CA 1
ATOM 1399 C C . ASP A 1 170 ? -9.965 -6.014 9.513 1.00 98.81 170 ASP A C 1
ATOM 1401 O O . ASP A 1 170 ? -9.037 -5.694 8.771 1.00 98.81 170 ASP A O 1
ATOM 1405 N N . THR A 1 171 ? -11.181 -5.478 9.383 1.00 98.94 171 THR A N 1
ATOM 1406 C CA . THR A 1 171 ? -11.515 -4.509 8.330 1.00 98.94 171 THR A CA 1
ATOM 1407 C C . THR A 1 171 ? -10.661 -3.245 8.430 1.00 98.94 171 THR A C 1
ATOM 1409 O O . THR A 1 171 ? -10.039 -2.844 7.445 1.00 98.94 171 THR A O 1
ATOM 1412 N N . CYS A 1 172 ? -10.590 -2.627 9.611 1.00 98.94 172 CYS 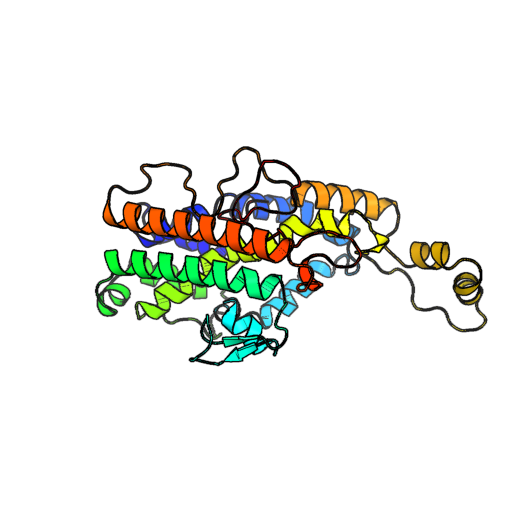A N 1
ATOM 1413 C CA . CYS A 1 172 ? -9.784 -1.427 9.830 1.00 98.94 172 CYS A CA 1
ATOM 1414 C C . CYS A 1 172 ? -8.287 -1.707 9.636 1.00 98.94 172 CYS A C 1
ATOM 1416 O O . CYS A 1 172 ? -7.595 -0.904 9.014 1.00 98.94 172 CYS A O 1
ATOM 1418 N N . THR A 1 173 ? -7.798 -2.863 10.093 1.00 98.94 173 THR A N 1
ATOM 1419 C CA . THR A 1 173 ? -6.401 -3.285 9.899 1.00 98.94 173 THR A CA 1
ATOM 1420 C C . THR A 1 173 ? -6.069 -3.420 8.414 1.00 98.94 173 THR A C 1
ATOM 1422 O O . THR A 1 173 ? -5.066 -2.870 7.968 1.00 98.94 173 THR A O 1
ATOM 1425 N N . ILE A 1 174 ? -6.930 -4.076 7.626 1.00 98.94 174 ILE A N 1
ATOM 1426 C CA . ILE A 1 174 ? -6.754 -4.214 6.172 1.00 98.94 174 ILE A CA 1
ATOM 1427 C C . ILE A 1 174 ? -6.738 -2.842 5.491 1.00 98.94 174 ILE A C 1
ATOM 1429 O O . ILE A 1 174 ? -5.875 -2.588 4.653 1.00 98.94 174 ILE A O 1
ATOM 1433 N N . ILE A 1 175 ? -7.668 -1.947 5.839 1.00 98.94 175 ILE A N 1
ATOM 1434 C CA . ILE A 1 175 ? -7.727 -0.599 5.257 1.00 98.94 175 ILE A CA 1
ATOM 1435 C C . ILE A 1 175 ? -6.430 0.165 5.540 1.00 98.94 175 ILE A C 1
ATOM 1437 O O . ILE A 1 175 ? -5.820 0.689 4.607 1.00 98.94 175 ILE A O 1
ATOM 1441 N N . ILE A 1 176 ? -5.985 0.193 6.799 1.00 98.94 176 ILE A N 1
ATOM 1442 C CA . ILE A 1 176 ? -4.764 0.901 7.201 1.00 98.94 176 ILE A CA 1
ATOM 1443 C C . ILE A 1 176 ? -3.539 0.276 6.530 1.00 98.94 176 ILE A C 1
ATOM 1445 O O . ILE A 1 176 ? -2.708 1.004 5.995 1.00 98.94 176 ILE A O 1
ATOM 1449 N N . TRP A 1 177 ? -3.445 -1.055 6.479 1.00 98.94 177 TRP A N 1
ATOM 1450 C CA . TRP A 1 177 ? -2.370 -1.769 5.786 1.00 98.94 177 TRP A CA 1
ATOM 1451 C C . TRP A 1 177 ? -2.287 -1.407 4.300 1.00 98.94 177 TRP A C 1
ATOM 1453 O O . TRP A 1 177 ? -1.207 -1.073 3.814 1.00 98.94 177 TRP A O 1
ATOM 1463 N N . ILE A 1 178 ? -3.420 -1.439 3.583 1.00 98.94 178 ILE A N 1
ATOM 1464 C CA . ILE A 1 178 ? -3.471 -1.094 2.156 1.00 98.94 178 ILE A CA 1
ATOM 1465 C C . ILE A 1 178 ? -3.040 0.359 1.946 1.00 98.94 178 ILE A C 1
ATOM 1467 O O . ILE A 1 178 ? -2.265 0.636 1.033 1.00 98.94 178 ILE A O 1
ATOM 1471 N N . ALA A 1 179 ? -3.560 1.275 2.767 1.00 98.94 179 ALA A N 1
ATOM 1472 C CA . ALA A 1 179 ? -3.314 2.706 2.634 1.00 98.94 179 ALA A CA 1
ATOM 1473 C C . ALA A 1 179 ? -1.864 3.093 2.946 1.00 98.94 179 ALA A C 1
ATOM 1475 O O . ALA A 1 179 ? -1.345 4.013 2.329 1.00 98.94 179 ALA A O 1
ATOM 1476 N N . SER A 1 180 ? -1.226 2.390 3.883 1.00 98.94 180 SER A N 1
ATOM 1477 C CA . SER A 1 180 ? 0.111 2.718 4.377 1.00 98.94 180 SER A CA 1
ATOM 1478 C C . SER A 1 180 ? 1.177 1.769 3.821 1.00 98.94 180 SER A C 1
ATOM 1480 O O . SER A 1 180 ? 1.712 1.980 2.735 1.00 98.94 180 SER A O 1
ATOM 1482 N N . ALA A 1 181 ? 1.489 0.701 4.549 1.00 98.94 181 ALA A N 1
ATOM 1483 C CA . ALA A 1 181 ? 2.639 -0.162 4.311 1.00 98.94 181 ALA A CA 1
ATOM 1484 C C . ALA A 1 181 ? 2.596 -0.908 2.971 1.00 98.94 181 ALA A C 1
ATOM 1486 O O . ALA A 1 181 ? 3.629 -1.020 2.309 1.00 98.94 181 ALA A O 1
ATOM 1487 N N . LEU A 1 182 ? 1.422 -1.384 2.534 1.00 98.94 182 LEU A N 1
ATOM 1488 C CA . LEU A 1 182 ? 1.303 -2.027 1.225 1.00 98.94 182 LEU A CA 1
ATOM 1489 C C . LEU A 1 182 ? 1.604 -1.034 0.105 1.00 98.94 182 LEU A C 1
ATOM 1491 O O . LEU A 1 182 ? 2.406 -1.348 -0.773 1.00 98.94 182 LEU A O 1
ATOM 1495 N N . HIS A 1 183 ? 0.978 0.147 0.151 1.00 98.88 183 HIS A N 1
ATOM 1496 C CA . HIS A 1 183 ? 1.222 1.205 -0.821 1.00 98.88 183 HIS A CA 1
ATOM 1497 C C . HIS A 1 183 ? 2.700 1.601 -0.836 1.00 98.88 183 HIS A C 1
ATOM 1499 O O . HIS A 1 183 ? 3.330 1.564 -1.890 1.00 98.88 183 HIS A O 1
ATOM 1505 N N . ALA A 1 184 ? 3.288 1.867 0.332 1.00 98.88 184 ALA A N 1
ATOM 1506 C CA . ALA A 1 184 ? 4.691 2.243 0.448 1.00 98.88 184 ALA A CA 1
ATOM 1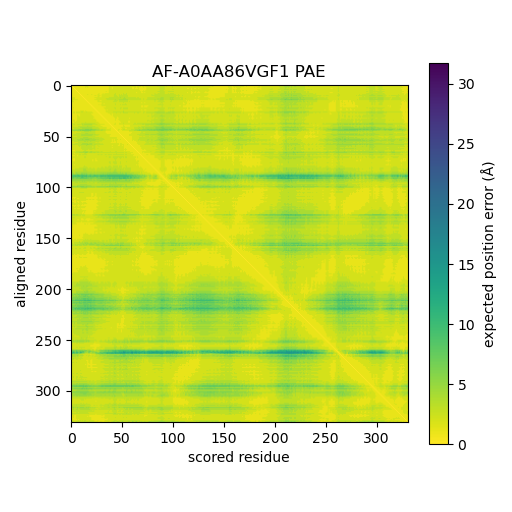507 C C . ALA A 1 184 ? 5.635 1.207 -0.190 1.00 98.88 184 ALA A C 1
ATOM 1509 O O . ALA A 1 184 ? 6.514 1.569 -0.978 1.00 98.88 184 ALA A O 1
ATOM 1510 N N . ALA A 1 185 ? 5.402 -0.083 0.076 1.00 98.81 185 ALA A N 1
ATOM 1511 C CA . ALA A 1 185 ? 6.216 -1.179 -0.443 1.00 98.81 185 ALA A CA 1
ATOM 1512 C C . ALA A 1 185 ? 6.166 -1.327 -1.973 1.00 98.81 185 ALA A C 1
ATOM 1514 O O . ALA A 1 185 ? 7.139 -1.796 -2.567 1.00 98.81 185 ALA A O 1
ATOM 1515 N N . VAL A 1 186 ? 5.057 -0.948 -2.619 1.00 98.69 186 VAL A N 1
ATOM 1516 C CA . VAL A 1 186 ? 4.920 -1.014 -4.086 1.00 98.69 186 VAL A CA 1
ATOM 1517 C C . VAL A 1 186 ? 5.197 0.320 -4.783 1.00 98.69 186 VAL A C 1
ATOM 1519 O O . VAL A 1 186 ? 5.439 0.320 -5.988 1.00 98.69 186 VAL A O 1
ATOM 1522 N N . ASN A 1 187 ? 5.202 1.435 -4.046 1.00 98.81 187 ASN A N 1
ATOM 1523 C CA . ASN A 1 187 ? 5.306 2.782 -4.598 1.00 98.81 187 ASN A CA 1
ATOM 1524 C C . ASN A 1 187 ? 6.737 3.346 -4.553 1.00 98.81 187 ASN A C 1
ATOM 1526 O O . ASN A 1 187 ? 7.319 3.640 -5.597 1.00 98.81 187 ASN A O 1
ATOM 1530 N N . PHE A 1 188 ? 7.357 3.443 -3.372 1.00 98.75 188 PHE A N 1
ATOM 1531 C CA . PHE A 1 188 ? 8.630 4.173 -3.197 1.00 98.75 188 PHE A CA 1
ATOM 1532 C C . PHE A 1 188 ? 9.865 3.425 -3.724 1.00 98.75 188 PHE A C 1
ATOM 1534 O O . PHE A 1 188 ? 10.986 3.929 -3.676 1.00 98.75 188 PHE A O 1
ATOM 1541 N N . GLY A 1 189 ? 9.666 2.215 -4.254 1.00 98.62 189 GLY A N 1
ATOM 1542 C CA . GLY A 1 189 ? 10.675 1.443 -4.977 1.00 98.62 189 GLY A CA 1
ATOM 1543 C C . GLY A 1 189 ? 10.662 1.656 -6.491 1.00 98.62 189 GLY A C 1
ATOM 1544 O O . GLY A 1 189 ? 11.530 1.102 -7.166 1.00 98.62 189 GLY A O 1
ATOM 1545 N N . GLN A 1 190 ? 9.712 2.429 -7.033 1.00 98.75 190 GLN A N 1
ATOM 1546 C CA . GLN A 1 190 ? 9.558 2.613 -8.478 1.00 98.75 190 GLN A CA 1
ATOM 1547 C C . GLN A 1 190 ? 10.824 3.177 -9.125 1.00 98.75 190 GLN A C 1
ATOM 1549 O O . GLN A 1 190 ? 11.410 2.502 -9.964 1.00 98.75 190 GLN A O 1
ATOM 1554 N N . TYR A 1 191 ? 11.302 4.351 -8.709 1.00 98.69 191 TYR A N 1
ATOM 1555 C CA . TYR A 1 191 ? 12.531 4.941 -9.243 1.00 98.69 191 TYR A CA 1
ATOM 1556 C C . TYR A 1 191 ? 13.802 4.252 -8.723 1.00 98.69 191 TYR A C 1
ATOM 1558 O O . TYR A 1 191 ? 14.682 3.972 -9.533 1.00 98.69 191 TYR A O 1
ATOM 1566 N N . PRO A 1 192 ? 13.930 3.878 -7.434 1.00 98.56 192 PRO A N 1
ATOM 1567 C CA . PRO A 1 192 ? 15.124 3.169 -6.965 1.00 98.56 192 PRO A CA 1
ATOM 1568 C C . PRO A 1 192 ? 15.424 1.863 -7.715 1.00 98.56 192 PRO A C 1
ATOM 1570 O O . PRO A 1 192 ? 16.589 1.561 -7.967 1.00 98.56 192 PRO A O 1
ATOM 1573 N N . TYR A 1 193 ? 14.399 1.108 -8.131 1.00 98.50 193 TYR A N 1
ATOM 1574 C CA . TYR A 1 193 ? 14.592 -0.077 -8.973 1.00 98.50 193 TYR A CA 1
ATOM 1575 C C . TYR A 1 193 ? 14.468 0.206 -10.476 1.00 98.50 193 TYR A C 1
ATOM 1577 O O . TYR A 1 193 ? 15.179 -0.408 -11.271 1.00 98.50 193 TYR A O 1
ATOM 1585 N N . GLY A 1 194 ? 13.536 1.062 -10.887 1.00 98.12 194 GLY A N 1
ATOM 1586 C CA . GLY A 1 194 ? 13.162 1.294 -12.286 1.00 98.12 194 GLY A CA 1
ATOM 1587 C C . GLY A 1 194 ? 13.838 2.489 -12.950 1.00 98.12 194 GLY A C 1
ATOM 1588 O O . GLY A 1 194 ? 13.796 2.601 -14.172 1.00 98.12 194 GLY A O 1
ATOM 1589 N N . GLY A 1 195 ? 14.552 3.311 -12.178 1.00 98.00 195 GLY A N 1
ATOM 1590 C CA . GLY A 1 195 ? 15.361 4.440 -12.648 1.00 98.00 195 GLY A CA 1
ATOM 1591 C C . GLY A 1 195 ? 16.441 4.035 -13.660 1.00 98.00 195 GLY A C 1
ATOM 1592 O O . GLY A 1 195 ? 16.965 4.858 -14.408 1.00 98.00 195 GLY A O 1
ATOM 1593 N N . TYR A 1 196 ? 16.742 2.735 -13.726 1.00 97.81 196 TYR A N 1
ATOM 1594 C CA . TYR A 1 196 ? 17.500 2.108 -14.794 1.00 97.81 196 TYR A CA 1
ATOM 1595 C C . TYR A 1 196 ? 16.580 1.219 -15.641 1.00 97.81 196 TYR A C 1
ATOM 1597 O O . TYR A 1 196 ? 16.273 0.089 -15.260 1.00 97.81 196 TYR A O 1
ATOM 1605 N N . ILE A 1 197 ? 16.165 1.707 -16.817 1.00 98.12 197 ILE A N 1
ATOM 1606 C CA . ILE A 1 197 ? 15.127 1.056 -17.643 1.00 98.12 197 ILE A CA 1
ATOM 1607 C C . ILE A 1 197 ? 15.459 -0.388 -18.051 1.00 98.12 197 ILE A C 1
ATOM 1609 O O . ILE A 1 197 ? 14.554 -1.182 -18.290 1.00 98.12 197 ILE A O 1
ATOM 1613 N N . LEU A 1 198 ? 16.744 -0.767 -18.094 1.00 98.00 198 LEU A N 1
ATOM 1614 C CA . LEU A 1 198 ? 17.132 -2.148 -18.405 1.00 98.00 198 LEU A CA 1
ATOM 1615 C C . LEU A 1 198 ? 16.726 -3.130 -17.293 1.00 98.00 198 LEU A C 1
ATOM 1617 O O . LEU A 1 198 ? 16.536 -4.310 -17.569 1.00 98.00 198 LEU A O 1
ATOM 1621 N N . ASN A 1 199 ? 16.583 -2.649 -16.053 1.00 98.31 199 ASN A N 1
ATOM 1622 C CA . ASN A 1 199 ? 16.149 -3.451 -14.910 1.00 98.31 199 ASN A CA 1
ATOM 1623 C C . ASN A 1 199 ? 14.618 -3.604 -14.843 1.00 98.31 199 ASN A C 1
ATOM 1625 O O . ASN A 1 199 ? 14.117 -4.637 -14.402 1.00 98.31 199 ASN A O 1
ATOM 1629 N N . ARG A 1 200 ? 13.860 -2.588 -15.278 1.00 98.06 200 ARG A N 1
ATOM 1630 C CA . ARG A 1 200 ? 12.385 -2.589 -15.282 1.00 98.06 200 ARG A CA 1
ATOM 1631 C C . ARG A 1 200 ? 11.827 -2.043 -16.604 1.00 98.06 200 ARG A C 1
ATOM 1633 O O . ARG A 1 200 ? 11.250 -0.958 -16.614 1.00 98.06 200 ARG A O 1
ATOM 1640 N N . PRO A 1 201 ? 11.974 -2.772 -17.721 1.00 98.31 201 PRO A N 1
ATOM 1641 C CA . PRO A 1 201 ? 11.390 -2.344 -18.984 1.00 98.31 201 PRO A CA 1
ATOM 1642 C C . PRO A 1 201 ? 9.857 -2.357 -18.901 1.00 98.31 201 PRO A C 1
ATOM 1644 O O . PRO A 1 201 ? 9.255 -3.319 -18.423 1.00 98.31 201 PRO A O 1
ATOM 1647 N N . THR A 1 202 ? 9.230 -1.289 -19.383 1.00 98.44 202 THR A N 1
ATOM 1648 C CA . THR A 1 202 ? 7.768 -1.089 -19.396 1.00 98.44 202 THR A CA 1
ATOM 1649 C C . THR A 1 202 ? 7.106 -1.584 -20.687 1.00 98.44 202 THR A C 1
ATOM 1651 O O . THR A 1 202 ? 5.903 -1.856 -20.708 1.00 98.44 202 THR A O 1
ATOM 1654 N N . GLN A 1 203 ? 7.892 -1.775 -21.754 1.00 98.31 203 GLN A N 1
ATOM 1655 C CA . GLN A 1 203 ? 7.462 -2.328 -23.040 1.00 98.31 203 GLN A CA 1
ATOM 1656 C C . GLN A 1 203 ? 8.424 -3.398 -23.560 1.00 98.31 203 GLN A C 1
ATOM 1658 O O . GLN A 1 203 ? 9.629 -3.352 -23.308 1.00 98.31 203 GLN A O 1
ATOM 1663 N N . SER A 1 204 ? 7.886 -4.303 -24.376 1.00 98.19 204 SER A N 1
ATOM 1664 C CA . SER A 1 204 ? 8.630 -5.155 -25.303 1.00 98.19 204 SER A CA 1
ATOM 1665 C C . SER A 1 204 ? 8.076 -4.976 -26.723 1.00 98.19 204 SER A C 1
ATOM 1667 O O . SER A 1 204 ? 6.866 -4.951 -26.930 1.00 98.19 204 SER A O 1
ATOM 1669 N N . ARG A 1 205 ? 8.953 -4.789 -27.714 1.00 97.81 205 ARG A N 1
ATOM 1670 C CA . ARG A 1 205 ? 8.594 -4.311 -29.065 1.00 97.81 205 ARG A CA 1
ATOM 1671 C C . ARG A 1 205 ? 8.747 -5.339 -30.174 1.00 97.81 205 ARG A C 1
ATOM 1673 O O . ARG A 1 205 ? 8.262 -5.116 -31.279 1.00 97.81 205 ARG A O 1
ATOM 1680 N N . ARG A 1 206 ? 9.433 -6.444 -29.900 1.00 96.94 206 ARG A N 1
ATOM 1681 C CA . ARG A 1 206 ? 9.620 -7.548 -30.843 1.00 96.94 206 ARG A CA 1
ATOM 1682 C C . ARG A 1 206 ? 9.717 -8.871 -30.102 1.00 96.94 206 ARG A C 1
ATOM 1684 O O . ARG A 1 206 ? 10.071 -8.906 -28.924 1.00 96.94 206 ARG A O 1
ATOM 1691 N N . TRP A 1 207 ? 9.392 -9.940 -30.815 1.00 97.50 207 TRP A N 1
ATOM 1692 C CA . TRP A 1 207 ? 9.571 -11.309 -30.350 1.00 97.50 207 TRP A CA 1
ATOM 1693 C C . TRP A 1 207 ? 11.052 -11.692 -30.328 1.00 97.50 207 TRP A C 1
ATOM 1695 O O . TRP A 1 207 ? 11.904 -10.965 -30.842 1.00 97.50 207 TRP A O 1
ATOM 1705 N N . ILE A 1 208 ? 11.348 -12.850 -29.737 1.00 96.56 208 ILE A N 1
ATOM 1706 C CA . ILE A 1 208 ? 12.651 -13.489 -29.923 1.00 96.56 208 ILE A CA 1
ATOM 1707 C C . ILE A 1 208 ? 12.797 -13.769 -31.430 1.00 96.56 208 ILE A C 1
ATOM 1709 O O . ILE A 1 208 ? 11.880 -14.357 -32.004 1.00 96.56 208 ILE A O 1
ATOM 1713 N N . PRO A 1 209 ? 13.874 -13.305 -32.087 1.00 96.75 209 PRO A N 1
ATOM 1714 C CA . PRO A 1 209 ? 14.058 -13.519 -33.517 1.00 96.75 209 PRO A CA 1
ATOM 1715 C C . PRO A 1 209 ? 14.325 -14.998 -33.825 1.00 96.75 209 PRO A C 1
ATOM 1717 O O . PRO A 1 209 ? 14.814 -15.738 -32.971 1.00 96.75 209 PRO A O 1
ATOM 1720 N N . GLU A 1 210 ? 14.019 -15.423 -35.050 1.00 97.06 210 GLU A N 1
ATOM 1721 C CA . GLU A 1 210 ? 14.205 -16.807 -35.505 1.00 97.06 210 GLU A CA 1
ATOM 1722 C C . GLU A 1 210 ? 15.632 -17.045 -36.037 1.00 97.06 210 GLU A C 1
ATOM 1724 O O . GLU A 1 210 ? 16.216 -16.140 -36.640 1.00 97.06 210 GLU A O 1
ATOM 1729 N N . PRO A 1 211 ? 16.213 -18.250 -35.883 1.00 97.25 211 PRO A N 1
ATOM 1730 C CA . PRO A 1 211 ? 17.526 -18.565 -36.442 1.00 97.25 211 PRO A CA 1
ATOM 1731 C C . PRO A 1 211 ? 17.622 -18.275 -37.948 1.00 97.25 211 PRO A C 1
ATOM 1733 O O . PRO A 1 211 ? 16.780 -18.706 -38.733 1.00 97.25 211 PRO A O 1
ATOM 1736 N N . GLY A 1 212 ? 18.692 -17.586 -38.353 1.00 95.50 212 GLY A N 1
ATOM 1737 C CA . GLY A 1 212 ? 18.950 -17.230 -39.752 1.00 95.50 212 GLY A CA 1
ATOM 1738 C C . GLY A 1 212 ? 18.433 -15.853 -40.184 1.00 95.50 212 GLY A C 1
ATOM 1739 O O . GLY A 1 212 ? 18.639 -15.494 -41.342 1.00 95.50 212 GLY A O 1
ATOM 1740 N N . THR A 1 213 ? 17.804 -15.071 -39.294 1.00 97.31 213 THR A N 1
ATOM 1741 C CA . THR A 1 213 ? 17.512 -13.650 -39.557 1.00 97.31 213 THR A CA 1
ATOM 1742 C C . THR A 1 213 ? 18.652 -12.732 -39.111 1.00 97.31 213 THR A C 1
ATOM 1744 O O . THR A 1 213 ? 19.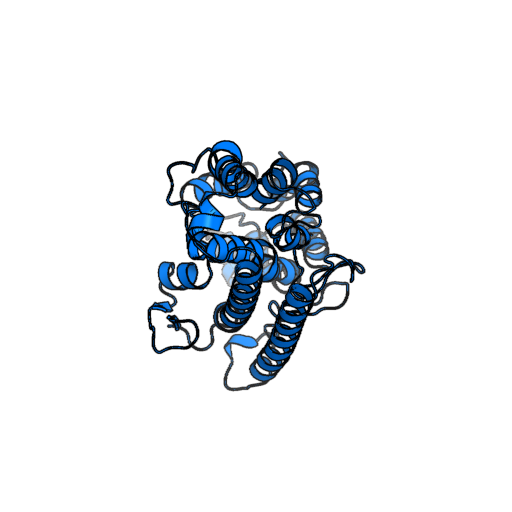477 -13.094 -38.268 1.00 97.31 213 THR A O 1
ATOM 1747 N N . GLU A 1 214 ? 18.687 -11.508 -39.646 1.00 96.12 214 GLU A N 1
ATOM 1748 C CA . GLU A 1 214 ? 19.668 -10.495 -39.235 1.00 96.12 214 GLU A CA 1
ATOM 1749 C C . GLU A 1 214 ? 19.528 -10.129 -37.749 1.00 96.12 214 GLU A C 1
ATOM 1751 O O . GLU A 1 214 ? 20.525 -9.924 -37.059 1.00 96.12 214 GLU A O 1
ATOM 1756 N N . GLU A 1 215 ? 18.303 -10.100 -37.220 1.00 96.56 215 GLU A N 1
ATOM 1757 C CA . GLU A 1 215 ? 18.037 -9.833 -35.804 1.00 96.56 215 GLU A CA 1
ATOM 1758 C C . GLU A 1 215 ? 18.531 -10.963 -34.896 1.00 96.56 215 GLU A C 1
ATOM 1760 O O . GLU A 1 215 ? 18.923 -10.707 -33.757 1.00 96.56 215 GLU A O 1
ATOM 1765 N N . TYR A 1 216 ? 18.537 -12.210 -35.375 1.00 97.19 216 TYR A N 1
ATOM 1766 C CA . TYR A 1 216 ? 19.117 -13.322 -34.625 1.00 97.19 216 TYR A CA 1
ATOM 1767 C C . TYR A 1 216 ? 20.638 -13.189 -34.536 1.00 97.19 216 TYR A C 1
ATOM 1769 O O . TYR A 1 216 ? 21.223 -13.321 -33.459 1.00 97.19 216 TYR A O 1
ATOM 1777 N N . ASP A 1 217 ? 21.271 -12.840 -35.654 1.00 96.94 217 ASP A N 1
ATOM 1778 C CA . ASP A 1 217 ? 22.694 -12.517 -35.720 1.00 96.94 217 ASP A CA 1
ATOM 1779 C C . ASP A 1 217 ? 23.067 -11.317 -34.828 1.00 96.94 217 ASP A C 1
ATOM 1781 O O . ASP A 1 217 ? 24.138 -11.313 -34.211 1.00 96.94 217 ASP A O 1
ATOM 1785 N N . GLU A 1 218 ? 22.187 -10.312 -34.724 1.00 96.88 218 GLU A N 1
ATOM 1786 C CA . GLU A 1 218 ? 22.346 -9.147 -33.842 1.00 96.88 218 GLU A CA 1
ATOM 1787 C C . GLU A 1 218 ? 22.499 -9.573 -32.378 1.00 96.88 218 GLU A C 1
ATOM 1789 O O . GLU A 1 218 ? 23.354 -9.032 -31.684 1.00 96.88 218 GLU A O 1
ATOM 1794 N N . MET A 1 219 ? 21.749 -10.576 -31.905 1.00 96.19 219 MET A N 1
ATOM 1795 C CA . MET A 1 219 ? 21.866 -11.044 -30.516 1.00 96.19 219 MET A CA 1
ATOM 1796 C C . MET A 1 219 ? 23.269 -11.569 -30.187 1.00 96.19 219 MET A C 1
ATOM 1798 O O . MET A 1 219 ? 23.746 -11.375 -29.072 1.00 96.19 219 MET A O 1
ATOM 1802 N N . ALA A 1 220 ? 23.942 -12.214 -31.145 1.00 93.62 220 ALA A N 1
ATOM 1803 C CA . ALA A 1 220 ? 25.298 -12.726 -30.956 1.00 93.62 220 ALA A CA 1
ATOM 1804 C C . ALA A 1 220 ? 26.366 -11.636 -31.143 1.00 93.62 220 ALA A C 1
ATOM 1806 O O . ALA A 1 220 ? 27.334 -11.575 -30.385 1.00 93.62 220 ALA A O 1
ATOM 1807 N N . LYS A 1 221 ? 26.199 -10.775 -32.154 1.00 97.31 221 LYS A N 1
ATOM 1808 C CA . LYS A 1 221 ? 27.186 -9.751 -32.535 1.00 97.31 221 LYS A CA 1
ATOM 1809 C C . LYS A 1 221 ? 27.104 -8.496 -31.661 1.00 97.31 221 LYS A C 1
ATOM 1811 O O . LYS A 1 221 ? 28.128 -7.880 -31.379 1.00 97.31 221 LYS A O 1
ATOM 1816 N N . ASN A 1 222 ? 25.900 -8.104 -31.251 1.00 97.56 222 ASN A N 1
ATOM 1817 C CA . ASN A 1 222 ? 25.618 -6.906 -30.464 1.00 97.56 222 ASN A CA 1
ATOM 1818 C C . ASN A 1 222 ? 24.407 -7.109 -29.520 1.00 97.56 222 ASN A C 1
ATOM 1820 O O . ASN A 1 222 ? 23.345 -6.506 -29.711 1.00 97.56 222 ASN A O 1
ATOM 1824 N N . PRO A 1 223 ? 24.554 -7.932 -28.463 1.00 96.88 223 PRO A N 1
ATOM 1825 C CA . PRO A 1 223 ? 23.459 -8.256 -27.544 1.00 96.88 223 PRO A CA 1
ATOM 1826 C C . PRO A 1 223 ? 22.869 -7.034 -26.826 1.00 96.88 223 PRO A C 1
ATOM 1828 O O . PRO A 1 223 ? 21.693 -7.041 -26.466 1.00 96.88 223 PRO A O 1
ATOM 1831 N N . GLN A 1 224 ? 23.661 -5.977 -26.614 1.00 97.94 224 GLN A N 1
ATOM 1832 C CA . GLN A 1 224 ? 23.194 -4.752 -25.959 1.00 97.94 224 GLN A CA 1
ATOM 1833 C C . GLN A 1 224 ? 22.221 -3.982 -26.852 1.00 97.94 224 GLN A C 1
ATOM 1835 O O . GLN A 1 224 ? 21.128 -3.635 -26.405 1.00 97.94 224 GLN A O 1
ATOM 1840 N N . GLU A 1 225 ? 22.580 -3.766 -28.120 1.00 96.94 225 GLU A N 1
ATOM 1841 C CA . GLU A 1 225 ? 21.672 -3.155 -29.095 1.00 96.94 225 GLU A CA 1
ATOM 1842 C C . GLU A 1 225 ? 20.437 -4.035 -29.296 1.00 96.94 225 GLU A C 1
ATOM 1844 O O . GLU A 1 225 ? 19.313 -3.527 -29.300 1.00 96.94 225 GLU A O 1
ATOM 1849 N N . ALA A 1 226 ? 20.624 -5.360 -29.348 1.00 97.88 226 ALA A N 1
ATOM 1850 C CA . ALA A 1 226 ? 19.511 -6.286 -29.468 1.00 97.88 226 ALA A CA 1
ATOM 1851 C C . ALA A 1 226 ? 18.513 -6.139 -28.306 1.00 97.88 226 ALA A C 1
ATOM 1853 O O . ALA A 1 226 ? 17.298 -6.104 -28.521 1.00 97.88 226 ALA A O 1
ATOM 1854 N N . PHE A 1 227 ? 19.011 -6.005 -27.076 1.00 98.25 227 PHE A N 1
ATOM 1855 C CA . PHE A 1 227 ? 18.183 -5.778 -25.896 1.00 98.25 227 PHE A CA 1
ATOM 1856 C C . PHE A 1 227 ? 17.478 -4.414 -25.947 1.00 98.25 227 PHE A C 1
ATOM 1858 O O . PHE A 1 227 ? 16.262 -4.346 -25.764 1.00 98.25 227 PHE A O 1
ATOM 1865 N N . LEU A 1 228 ? 18.203 -3.337 -26.273 1.00 98.38 228 LEU A N 1
ATOM 1866 C CA . LEU A 1 228 ? 17.661 -1.975 -26.370 1.00 98.38 228 LEU A CA 1
ATOM 1867 C C . LEU A 1 228 ? 16.568 -1.841 -27.437 1.00 98.38 228 LEU A C 1
ATOM 1869 O O . LEU A 1 228 ? 15.567 -1.156 -27.216 1.00 98.38 228 LEU A O 1
ATOM 1873 N N . ARG A 1 229 ? 16.716 -2.514 -28.584 1.00 97.94 229 ARG A N 1
ATOM 1874 C CA . ARG A 1 229 ? 15.678 -2.580 -29.626 1.00 97.94 229 ARG A CA 1
ATOM 1875 C C . ARG A 1 229 ? 14.435 -3.342 -29.178 1.00 97.94 229 ARG A C 1
ATOM 1877 O O . ARG A 1 229 ? 13.347 -3.055 -29.671 1.00 97.94 229 ARG A O 1
ATOM 1884 N N . THR A 1 230 ? 14.586 -4.285 -28.254 1.00 98.50 230 THR A N 1
ATOM 1885 C CA . THR A 1 230 ? 13.472 -5.076 -27.729 1.00 98.50 230 THR A CA 1
ATOM 1886 C C . THR A 1 230 ? 12.692 -4.324 -26.658 1.00 98.50 230 THR A C 1
ATOM 1888 O O . THR A 1 230 ? 11.470 -4.370 -26.695 1.00 98.50 230 THR A O 1
ATOM 1891 N N . ILE A 1 231 ? 13.343 -3.617 -25.736 1.00 98.56 231 ILE A N 1
ATOM 1892 C CA . ILE A 1 231 ? 12.658 -2.956 -24.609 1.00 98.56 231 ILE A CA 1
ATOM 1893 C C . ILE A 1 231 ? 12.097 -1.562 -24.957 1.00 98.56 231 ILE A C 1
ATOM 1895 O O . ILE A 1 231 ? 12.172 -1.130 -26.110 1.00 98.56 231 ILE A O 1
ATOM 1899 N N . THR A 1 232 ? 11.559 -0.846 -23.962 1.00 98.56 232 THR A N 1
ATOM 1900 C CA . THR A 1 232 ? 11.007 0.519 -24.049 1.00 98.56 232 THR A CA 1
ATOM 1901 C C . THR A 1 232 ? 11.881 1.482 -24.878 1.00 98.56 232 THR A C 1
ATOM 1903 O O . THR A 1 232 ? 13.076 1.624 -24.599 1.00 98.56 232 THR A O 1
ATOM 1906 N N . PRO A 1 233 ? 11.324 2.164 -25.904 1.00 98.00 233 PRO A N 1
ATOM 1907 C CA . PRO A 1 233 ? 12.064 3.157 -26.677 1.00 98.00 233 PRO A CA 1
ATOM 1908 C C . PRO A 1 233 ? 12.488 4.360 -25.838 1.00 98.00 233 PRO A C 1
ATOM 1910 O O . PRO A 1 233 ? 11.809 4.761 -24.899 1.00 98.00 233 PRO A O 1
ATOM 1913 N N . LYS A 1 234 ? 13.561 5.025 -26.276 1.00 98.31 234 LYS A N 1
ATOM 1914 C CA . LYS A 1 234 ? 14.170 6.169 -25.582 1.00 98.31 234 LYS A CA 1
ATOM 1915 C C . LYS A 1 234 ? 13.179 7.265 -25.163 1.00 98.31 234 LYS A C 1
ATOM 1917 O O . LYS A 1 234 ? 13.297 7.769 -24.055 1.00 98.31 234 LYS A O 1
ATOM 1922 N N . TYR A 1 235 ? 12.242 7.648 -26.032 1.00 98.06 235 TYR A N 1
ATOM 1923 C CA . TYR A 1 235 ? 11.293 8.726 -25.729 1.00 98.06 235 TYR A CA 1
ATOM 1924 C C . TYR A 1 235 ? 10.339 8.345 -24.588 1.00 98.06 235 TYR A C 1
ATOM 1926 O O . TYR A 1 235 ? 10.235 9.080 -23.609 1.00 98.06 235 TYR A O 1
ATOM 1934 N N . GLN A 1 236 ? 9.714 7.166 -24.672 1.00 98.38 236 GLN A N 1
ATOM 1935 C CA . GLN A 1 236 ? 8.859 6.621 -23.613 1.00 98.38 236 GLN A CA 1
ATOM 1936 C C . GLN A 1 236 ? 9.641 6.419 -22.314 1.00 98.38 236 GLN A C 1
ATOM 1938 O O . GLN A 1 236 ? 9.144 6.778 -21.254 1.00 98.38 236 GLN A O 1
ATOM 1943 N N . THR A 1 237 ? 10.892 5.955 -22.398 1.00 98.56 237 THR A N 1
ATOM 1944 C CA . THR A 1 237 ? 11.781 5.840 -21.238 1.00 98.56 237 THR A CA 1
ATOM 1945 C C . THR A 1 237 ? 11.958 7.176 -20.521 1.00 98.56 237 THR A C 1
ATOM 1947 O O . THR A 1 237 ? 11.906 7.212 -19.299 1.00 98.56 237 THR A O 1
ATOM 1950 N N . THR A 1 238 ? 12.153 8.288 -21.237 1.00 98.19 238 THR A N 1
ATOM 1951 C CA . THR A 1 238 ? 12.272 9.604 -20.586 1.00 98.19 238 THR A CA 1
ATOM 1952 C C . THR A 1 238 ? 11.003 9.969 -19.815 1.00 98.19 238 THR A C 1
ATOM 1954 O O . THR A 1 238 ? 11.107 10.458 -18.696 1.00 98.19 238 THR A O 1
ATOM 1957 N N . ILE A 1 239 ? 9.823 9.682 -20.371 1.00 98.06 239 ILE A N 1
ATOM 1958 C CA . ILE A 1 239 ? 8.542 9.922 -19.693 1.00 98.06 239 ILE A CA 1
ATOM 1959 C C . ILE A 1 239 ? 8.416 9.031 -18.449 1.00 98.06 239 ILE A C 1
ATOM 1961 O O . ILE A 1 239 ? 8.133 9.543 -17.368 1.00 98.06 239 ILE A O 1
ATOM 1965 N N . ASP A 1 240 ? 8.671 7.725 -18.584 1.00 96.62 240 ASP A N 1
ATOM 1966 C CA . ASP A 1 240 ? 8.602 6.762 -17.477 1.00 96.62 240 ASP A CA 1
ATOM 1967 C C . ASP A 1 240 ? 9.515 7.161 -16.320 1.00 96.62 240 ASP A C 1
ATOM 1969 O O . ASP A 1 240 ? 9.077 7.186 -15.173 1.00 96.62 240 ASP A O 1
ATOM 1973 N N . LEU A 1 241 ? 10.770 7.516 -16.612 1.00 98.19 241 LEU A N 1
ATOM 1974 C CA . LEU A 1 241 ? 11.739 7.899 -15.588 1.00 98.19 241 LEU A CA 1
ATOM 1975 C C . LEU A 1 241 ? 11.296 9.156 -14.835 1.00 98.19 241 LEU A C 1
ATOM 1977 O O . LEU A 1 241 ? 11.344 9.156 -13.609 1.00 98.19 241 LEU A O 1
ATOM 1981 N N . THR A 1 242 ? 10.808 10.185 -15.537 1.00 98.00 242 THR A N 1
ATOM 1982 C CA . THR A 1 242 ? 10.288 11.405 -14.899 1.00 98.00 242 THR A CA 1
ATOM 1983 C C . THR A 1 242 ? 9.080 11.113 -14.012 1.00 98.00 242 THR A C 1
ATOM 1985 O O . THR A 1 242 ? 8.977 11.645 -12.910 1.00 98.00 242 THR A O 1
ATOM 1988 N N . VAL A 1 243 ? 8.165 10.254 -14.462 1.00 97.69 243 VAL A N 1
ATOM 1989 C CA . VAL A 1 243 ? 6.971 9.909 -13.682 1.00 97.69 243 VAL A CA 1
ATOM 1990 C C . VAL A 1 243 ? 7.348 9.076 -12.461 1.00 97.69 243 VAL A C 1
ATOM 1992 O O . VAL A 1 243 ? 6.940 9.412 -11.356 1.00 97.69 243 VAL A O 1
ATOM 1995 N N . MET A 1 244 ? 8.180 8.043 -12.620 1.00 97.94 244 MET A N 1
ATOM 1996 C CA . MET A 1 244 ? 8.660 7.239 -11.492 1.00 97.94 244 MET A CA 1
ATOM 1997 C C . MET A 1 244 ? 9.420 8.088 -10.469 1.00 97.94 244 MET A C 1
ATOM 1999 O O . MET A 1 244 ? 9.273 7.845 -9.273 1.00 97.94 244 MET A O 1
ATOM 2003 N N . GLU A 1 245 ? 10.212 9.069 -10.913 1.00 98.00 245 GLU A N 1
ATOM 2004 C CA . GLU A 1 245 ? 10.935 9.999 -10.038 1.00 98.00 245 GLU A CA 1
ATOM 2005 C C . GLU A 1 245 ? 9.963 10.777 -9.140 1.00 98.00 245 GLU A C 1
ATOM 2007 O O . GLU A 1 245 ? 10.114 10.762 -7.918 1.00 98.00 245 GLU A O 1
ATOM 2012 N N . VAL A 1 246 ? 8.919 11.370 -9.732 1.00 97.75 246 VAL A N 1
ATOM 2013 C CA . VAL A 1 246 ? 7.866 12.085 -8.992 1.00 97.75 246 VAL A CA 1
ATOM 2014 C C . VAL A 1 246 ? 7.149 11.150 -8.018 1.00 97.75 246 VAL A C 1
ATOM 2016 O O . VAL A 1 246 ? 7.043 11.469 -6.837 1.00 97.75 246 VAL A O 1
ATOM 2019 N N . LEU A 1 247 ? 6.711 9.977 -8.488 1.00 97.81 247 LEU A N 1
ATOM 2020 C CA . LEU A 1 247 ? 5.929 9.035 -7.681 1.00 97.81 247 LEU A CA 1
ATOM 2021 C C . LEU A 1 247 ? 6.735 8.383 -6.547 1.00 97.81 247 LEU A C 1
ATOM 2023 O O . LEU A 1 247 ? 6.161 7.888 -5.583 1.00 97.81 247 LEU A O 1
ATOM 2027 N N . SER A 1 248 ? 8.068 8.388 -6.634 1.00 98.56 248 SER A N 1
ATOM 2028 C CA . SER A 1 248 ? 8.955 7.830 -5.600 1.00 98.56 248 SER A CA 1
ATOM 2029 C C . SER A 1 248 ? 9.413 8.858 -4.566 1.00 98.56 248 SER A C 1
ATOM 2031 O O . SER A 1 248 ? 10.226 8.523 -3.702 1.00 98.56 248 SER A O 1
ATOM 2033 N N . SER A 1 249 ? 8.959 10.107 -4.671 1.00 98.06 249 SER A N 1
ATOM 2034 C CA . SER A 1 249 ? 9.396 11.203 -3.812 1.00 98.06 249 SER A CA 1
ATOM 2035 C C . SER A 1 249 ? 8.421 11.431 -2.660 1.00 98.06 249 SER A C 1
ATOM 2037 O O . SER A 1 249 ? 7.217 11.547 -2.867 1.00 98.06 249 SER A O 1
ATOM 2039 N N . HIS A 1 250 ? 8.945 11.569 -1.444 1.00 98.44 250 HIS A N 1
ATOM 2040 C CA . HIS A 1 250 ? 8.166 12.011 -0.290 1.00 98.44 250 HIS A CA 1
ATOM 2041 C C . HIS A 1 250 ? 8.054 13.537 -0.261 1.00 98.44 250 HIS A C 1
ATOM 2043 O O . HIS A 1 250 ? 9.063 14.240 -0.389 1.00 98.44 250 HIS A O 1
ATOM 2049 N N . SER A 1 251 ? 6.844 14.049 -0.029 1.00 96.88 251 SER A N 1
ATOM 2050 C CA . SER A 1 251 ? 6.631 15.476 0.224 1.00 96.88 251 SER A CA 1
ATOM 2051 C C . SER A 1 251 ? 7.286 15.927 1.537 1.00 96.88 251 SER A C 1
ATOM 2053 O O . SER A 1 251 ? 7.544 15.128 2.442 1.00 96.88 251 SER A O 1
ATOM 2055 N N . SER A 1 252 ? 7.559 17.228 1.661 1.00 95.94 252 SER A N 1
ATOM 2056 C CA . SER A 1 252 ? 8.107 17.814 2.889 1.00 95.94 252 SER A CA 1
ATOM 2057 C C . SER A 1 252 ? 7.131 17.864 4.059 1.00 95.94 252 SER A C 1
ATOM 2059 O O . SER A 1 252 ? 7.568 17.924 5.204 1.00 95.94 252 SER A O 1
ATOM 2061 N N . ASP A 1 253 ? 5.837 17.851 3.765 1.00 95.19 253 ASP A N 1
ATOM 2062 C CA . ASP A 1 253 ? 4.723 17.878 4.714 1.00 95.19 253 ASP A CA 1
ATOM 2063 C C . ASP A 1 253 ? 4.040 16.508 4.871 1.00 95.19 253 ASP A C 1
ATOM 2065 O O . ASP A 1 253 ? 2.948 16.422 5.426 1.00 95.19 253 ASP A O 1
ATOM 2069 N N . GLU A 1 254 ? 4.691 15.431 4.412 1.00 98.06 254 GLU A N 1
ATOM 2070 C CA . GLU A 1 254 ? 4.168 14.070 4.533 1.00 98.06 254 GLU A CA 1
ATOM 2071 C C . GLU A 1 254 ? 3.947 13.666 6.001 1.00 98.06 254 GLU A C 1
ATOM 2073 O O . GLU A 1 254 ? 4.770 13.953 6.877 1.00 98.06 254 GLU A O 1
ATOM 2078 N N . VAL A 1 255 ? 2.859 12.933 6.255 1.00 98.19 255 VAL A N 1
ATOM 2079 C CA . VAL A 1 255 ? 2.516 12.404 7.580 1.00 98.19 255 VAL A CA 1
ATOM 2080 C C . VAL A 1 255 ? 2.678 10.887 7.572 1.00 98.19 255 VAL A C 1
ATOM 2082 O O . VAL A 1 255 ? 1.896 10.147 6.968 1.00 98.19 255 VAL A O 1
ATOM 2085 N N . TYR A 1 256 ? 3.695 10.409 8.285 1.00 98.69 256 TYR A N 1
ATOM 2086 C CA . TYR A 1 256 ? 4.067 8.996 8.302 1.00 98.69 256 TYR A CA 1
ATOM 2087 C C . TYR A 1 256 ? 3.214 8.166 9.270 1.00 98.69 256 TYR A C 1
ATOM 2089 O O . TYR A 1 256 ? 2.554 8.680 10.176 1.00 98.69 256 TYR A O 1
ATOM 2097 N N . LEU A 1 257 ? 3.249 6.847 9.097 1.00 98.75 257 LEU A N 1
ATOM 2098 C CA . LEU A 1 257 ? 2.583 5.886 9.960 1.00 98.75 257 LEU A CA 1
ATOM 2099 C C . LEU A 1 257 ? 3.052 6.057 11.411 1.00 98.75 257 LEU A C 1
ATOM 2101 O O . LEU A 1 257 ? 4.246 6.125 11.698 1.00 98.75 257 LEU A O 1
ATOM 2105 N N . GLY A 1 258 ? 2.093 6.152 12.333 1.00 97.69 258 GLY A N 1
ATOM 2106 C CA . GLY A 1 258 ? 2.372 6.472 13.738 1.00 97.69 258 GLY A CA 1
ATOM 2107 C C . GLY A 1 258 ? 2.521 7.968 14.028 1.00 97.69 258 GLY A C 1
ATOM 2108 O O . GLY A 1 258 ? 2.857 8.326 15.158 1.00 97.69 258 GLY A O 1
ATOM 2109 N N . GLN A 1 259 ? 2.241 8.833 13.049 1.00 97.75 259 GLN A N 1
ATOM 2110 C CA . GLN A 1 259 ? 2.134 10.284 13.205 1.00 97.75 259 GLN A CA 1
ATOM 2111 C C . GLN A 1 259 ? 0.704 10.771 12.931 1.00 97.75 259 GLN A C 1
ATOM 2113 O O . GLN A 1 259 ? -0.121 10.070 12.337 1.00 97.75 259 GLN A O 1
ATOM 2118 N N . ARG A 1 260 ? 0.413 11.990 13.391 1.00 96.19 260 ARG A N 1
ATOM 2119 C CA . ARG A 1 260 ? -0.839 12.725 13.176 1.00 96.19 260 ARG A CA 1
ATOM 2120 C C . ARG A 1 260 ? -0.499 14.159 12.781 1.00 96.19 260 ARG A C 1
ATOM 2122 O O . ARG A 1 260 ? 0.502 14.697 13.244 1.00 96.19 260 ARG A O 1
ATOM 2129 N N . ASP A 1 261 ? -1.357 14.759 11.970 1.00 89.25 261 ASP A N 1
ATOM 2130 C CA . ASP A 1 261 ? -1.309 16.166 11.553 1.00 89.25 261 ASP A CA 1
ATOM 2131 C C . ASP A 1 261 ? -1.595 17.149 12.705 1.00 89.25 261 ASP A C 1
ATOM 2133 O O . ASP A 1 261 ? -1.138 18.289 12.691 1.00 89.25 261 ASP A O 1
ATOM 2137 N N . SER A 1 262 ? -2.319 16.699 13.732 1.00 90.31 262 SER A N 1
ATOM 2138 C CA . SER A 1 262 ? -2.609 17.458 14.949 1.00 90.31 262 SER A CA 1
ATOM 2139 C C . SER A 1 262 ? -2.473 16.594 16.200 1.00 90.31 262 SER A C 1
ATOM 2141 O O . SER A 1 262 ? -2.866 15.427 16.208 1.00 90.31 262 SER A O 1
ATOM 2143 N N . LEU A 1 263 ? -1.970 17.178 17.294 1.00 82.75 263 LEU A N 1
ATOM 2144 C CA . LEU A 1 263 ? -1.917 16.538 18.616 1.00 82.75 263 LEU A CA 1
ATOM 2145 C C . LEU A 1 263 ? -3.295 16.478 19.305 1.00 82.75 263 LEU A C 1
ATOM 2147 O O . LEU A 1 263 ? -3.506 15.639 20.182 1.00 82.75 263 LEU A O 1
ATOM 2151 N N . ASP A 1 264 ? -4.245 17.303 18.857 1.00 89.38 264 ASP A N 1
ATOM 2152 C CA . ASP A 1 264 ? -5.584 17.452 19.444 1.00 89.38 264 ASP A CA 1
ATOM 2153 C C . ASP A 1 264 ? -6.678 16.729 18.637 1.00 89.38 264 ASP A C 1
ATOM 2155 O O . ASP A 1 264 ? -7.871 17.001 18.783 1.00 89.38 264 ASP A O 1
ATOM 2159 N N . TRP A 1 265 ? -6.296 15.767 17.790 1.00 94.31 265 TRP A N 1
ATOM 2160 C CA . TRP A 1 265 ? -7.228 14.970 16.977 1.00 94.31 265 TRP A CA 1
ATOM 2161 C C . TRP A 1 265 ? -8.286 14.219 17.817 1.00 94.31 265 TRP A C 1
ATOM 2163 O O . TRP A 1 265 ? -9.382 13.889 17.336 1.00 94.31 265 TRP A O 1
ATOM 2173 N N . ILE A 1 266 ? -7.987 13.964 19.094 1.00 95.06 266 ILE A N 1
ATOM 2174 C CA . ILE A 1 266 ? -8.899 13.359 20.064 1.00 95.06 266 ILE A CA 1
ATOM 2175 C C . ILE A 1 266 ? -8.652 13.910 21.471 1.00 95.06 266 ILE A C 1
ATOM 2177 O O . ILE A 1 266 ? -7.516 14.183 21.838 1.00 95.06 266 ILE A O 1
ATOM 2181 N N . SER A 1 267 ? -9.709 14.061 22.271 1.00 95.19 267 SER A N 1
ATOM 2182 C CA . SER A 1 267 ? -9.616 14.452 23.688 1.00 95.19 267 SER A CA 1
ATOM 2183 C C . SER A 1 267 ? -9.510 13.258 24.642 1.00 95.19 267 SER A C 1
ATOM 2185 O O . SER A 1 267 ? -9.172 13.430 25.808 1.00 95.19 267 SER A O 1
ATOM 2187 N N . ASP A 1 268 ? -9.801 12.047 24.165 1.00 97.12 268 ASP A N 1
ATOM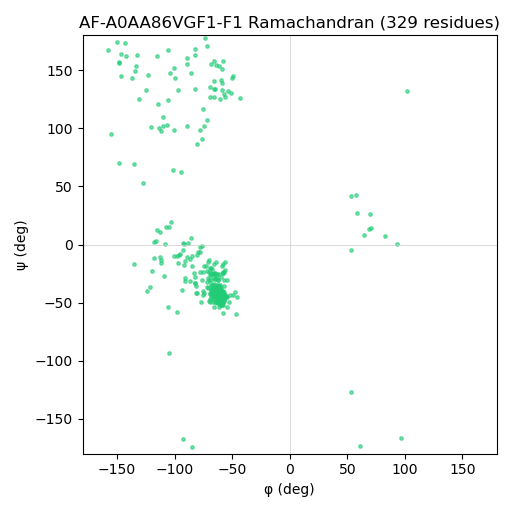 2188 C CA . ASP A 1 268 ? -9.703 10.815 24.945 1.00 97.12 268 ASP A CA 1
ATOM 2189 C C . ASP A 1 268 ? -8.235 10.435 25.186 1.00 97.12 268 ASP A C 1
ATOM 2191 O O . ASP A 1 268 ? -7.524 9.963 24.295 1.00 97.12 268 ASP A O 1
ATOM 2195 N N . GLU A 1 269 ? -7.786 10.624 26.424 1.00 97.31 269 GLU A N 1
ATOM 2196 C CA . GLU A 1 269 ? -6.415 10.339 26.840 1.00 97.31 269 GLU A CA 1
ATOM 2197 C C . GLU A 1 269 ? -6.046 8.854 26.721 1.00 97.31 269 GLU A C 1
ATOM 2199 O O . GLU A 1 269 ? -4.888 8.532 26.450 1.00 97.31 269 GLU A O 1
ATOM 2204 N N . LYS A 1 270 ? -7.006 7.924 26.847 1.00 98.12 270 LYS A N 1
ATOM 2205 C CA . LYS A 1 270 ? -6.712 6.491 26.675 1.00 98.12 270 LYS A CA 1
ATOM 2206 C C . LYS A 1 270 ? -6.339 6.186 25.230 1.00 98.12 270 LYS A C 1
ATOM 2208 O O . LYS A 1 270 ? -5.372 5.465 24.990 1.00 98.12 270 LYS A O 1
ATOM 2213 N N . ALA A 1 271 ? -7.045 6.787 24.274 1.00 97.94 271 ALA A N 1
ATOM 2214 C CA . ALA A 1 271 ? -6.718 6.652 22.860 1.00 97.94 271 ALA A CA 1
ATOM 2215 C C . ALA A 1 271 ? -5.343 7.246 22.524 1.00 97.94 271 ALA A C 1
ATOM 2217 O O . ALA A 1 271 ? -4.587 6.634 21.769 1.00 97.94 271 ALA A O 1
ATOM 2218 N N . LYS A 1 272 ? -4.978 8.390 23.120 1.00 97.62 272 LYS A N 1
ATOM 2219 C CA . LYS A 1 272 ? -3.628 8.965 22.970 1.00 97.62 272 LYS A CA 1
ATOM 2220 C C . LYS A 1 272 ? -2.543 8.045 23.531 1.00 97.62 272 LYS A C 1
ATOM 2222 O O . LYS A 1 272 ? -1.496 7.884 22.906 1.00 97.62 272 LYS A O 1
ATOM 2227 N N . VAL A 1 273 ? -2.788 7.419 24.686 1.00 98.00 273 VAL A N 1
ATOM 2228 C CA . VAL A 1 273 ? -1.858 6.449 25.287 1.00 98.00 273 VAL A CA 1
ATOM 2229 C C . VAL A 1 273 ? -1.656 5.241 24.375 1.00 98.00 273 VAL A C 1
ATOM 2231 O O . VAL A 1 273 ? -0.510 4.859 24.132 1.00 98.00 273 VAL A O 1
ATOM 2234 N N . GLU A 1 274 ? -2.733 4.660 23.845 1.00 98.38 274 GLU A N 1
ATOM 2235 C CA . GLU A 1 274 ? -2.632 3.540 22.904 1.00 98.38 274 GLU A CA 1
ATOM 2236 C C . GLU A 1 274 ? -1.914 3.950 21.605 1.00 98.38 274 GLU A C 1
ATOM 2238 O O . GLU A 1 274 ? -1.070 3.202 21.110 1.00 98.38 274 GLU A O 1
ATOM 2243 N N . PHE A 1 275 ? -2.136 5.172 21.105 1.00 98.44 275 PHE A N 1
ATOM 2244 C CA . PHE A 1 275 ? -1.447 5.665 19.909 1.00 98.44 275 PHE A CA 1
ATOM 2245 C C . PHE A 1 275 ? 0.057 5.840 20.151 1.00 98.44 275 PHE A C 1
ATOM 2247 O O . PHE A 1 275 ? 0.876 5.445 19.330 1.00 98.44 275 PHE A O 1
ATOM 2254 N N . ASN A 1 276 ? 0.450 6.345 21.323 1.00 98.19 276 ASN A N 1
ATOM 2255 C CA . ASN A 1 276 ? 1.862 6.457 21.692 1.00 98.19 276 ASN A CA 1
ATOM 2256 C C . ASN A 1 276 ? 2.546 5.081 21.806 1.00 98.19 276 ASN A C 1
ATOM 2258 O O . ASN A 1 276 ? 3.718 4.938 21.456 1.00 98.19 276 ASN A O 1
ATOM 2262 N N . LYS A 1 277 ? 1.834 4.044 22.274 1.00 98.69 277 LYS A N 1
ATOM 2263 C CA . LYS A 1 277 ? 2.361 2.667 22.256 1.00 98.69 277 LYS A CA 1
ATOM 2264 C C . LYS A 1 277 ? 2.601 2.190 20.825 1.00 98.69 277 LYS A C 1
ATOM 2266 O O . LYS A 1 277 ? 3.652 1.610 20.564 1.00 98.69 277 LYS A O 1
ATOM 2271 N N . PHE A 1 278 ? 1.679 2.484 19.908 1.00 98.75 278 PHE A N 1
ATOM 2272 C CA . PHE A 1 278 ? 1.842 2.182 18.487 1.00 98.75 278 PHE A CA 1
ATOM 2273 C C . PHE A 1 278 ? 3.071 2.879 17.888 1.00 98.75 278 PHE A C 1
ATOM 2275 O O . PHE A 1 278 ? 3.931 2.206 17.323 1.00 98.75 278 PHE A O 1
ATOM 2282 N N . THR A 1 279 ? 3.234 4.189 18.102 1.00 98.44 279 THR A N 1
ATOM 2283 C CA . THR A 1 279 ? 4.407 4.942 17.622 1.00 98.44 279 THR A CA 1
ATOM 2284 C C . THR A 1 279 ? 5.722 4.367 18.162 1.00 98.44 279 THR A C 1
ATOM 2286 O O . THR A 1 279 ? 6.684 4.210 17.413 1.00 98.44 279 THR A O 1
ATOM 2289 N N . LYS A 1 280 ? 5.771 3.988 19.446 1.00 98.69 280 LYS A N 1
ATOM 2290 C CA . LYS A 1 280 ? 6.952 3.335 20.041 1.00 98.69 280 LYS A CA 1
ATOM 2291 C C . LYS A 1 280 ? 7.227 1.955 19.447 1.00 98.69 280 LYS A C 1
ATOM 2293 O O . LYS A 1 280 ? 8.386 1.615 19.236 1.00 98.69 280 LYS A O 1
ATOM 2298 N N . SER A 1 281 ? 6.181 1.176 19.166 1.00 98.69 281 SER A N 1
ATOM 2299 C CA . SER A 1 281 ? 6.316 -0.122 18.499 1.00 98.69 281 SER A CA 1
ATOM 2300 C C . SER A 1 281 ? 6.925 0.033 17.107 1.00 98.69 281 SER A C 1
ATOM 2302 O O . SER A 1 281 ? 7.829 -0.716 16.758 1.00 98.69 281 SER A O 1
ATOM 2304 N N . LEU A 1 282 ? 6.482 1.028 16.332 1.00 98.88 282 LEU A N 1
ATOM 2305 C CA . LEU A 1 282 ? 7.043 1.309 15.009 1.00 98.88 282 LEU A CA 1
ATOM 2306 C C . LEU A 1 282 ? 8.510 1.741 15.085 1.00 98.88 282 LEU A C 1
ATOM 2308 O O . LEU A 1 282 ? 9.317 1.262 14.296 1.00 98.88 282 LEU A O 1
ATOM 2312 N N . ALA A 1 283 ? 8.874 2.589 16.051 1.00 98.69 283 ALA A N 1
ATOM 2313 C CA . ALA A 1 283 ? 10.271 2.966 16.263 1.00 98.69 283 ALA A CA 1
ATOM 2314 C C . ALA A 1 283 ? 11.150 1.739 16.552 1.00 98.69 283 ALA A C 1
ATOM 2316 O O . ALA A 1 283 ? 12.240 1.621 15.999 1.00 98.69 283 ALA A O 1
ATOM 2317 N N . LYS A 1 284 ? 10.646 0.789 17.353 1.00 98.75 284 LYS A N 1
ATOM 2318 C CA . LYS A 1 284 ? 11.369 -0.453 17.629 1.00 98.75 284 LYS A CA 1
ATOM 2319 C C . LYS A 1 284 ? 11.512 -1.341 16.389 1.00 98.75 284 LYS A C 1
ATOM 2321 O O . LYS A 1 284 ? 12.599 -1.842 16.126 1.00 98.75 284 LYS A O 1
ATOM 2326 N N . ILE A 1 285 ? 10.442 -1.487 15.609 1.00 98.81 285 ILE A N 1
ATOM 2327 C CA . ILE A 1 285 ? 10.470 -2.225 14.337 1.00 98.81 285 ILE A CA 1
ATOM 2328 C C . ILE A 1 285 ? 11.484 -1.600 13.373 1.00 98.81 285 ILE A C 1
ATOM 2330 O O . ILE A 1 285 ? 12.207 -2.316 12.688 1.00 98.81 285 ILE A O 1
ATOM 2334 N N . GLU A 1 286 ? 11.586 -0.269 13.336 1.00 98.81 286 GLU A N 1
ATOM 2335 C CA . GLU A 1 286 ? 12.584 0.411 12.512 1.00 98.81 286 GLU A CA 1
ATOM 2336 C C . GLU A 1 286 ? 14.016 -0.003 12.876 1.00 98.81 286 GLU A C 1
ATOM 2338 O O . GLU A 1 286 ? 14.794 -0.352 11.986 1.00 98.81 286 GLU A O 1
ATOM 2343 N N . GLU A 1 287 ? 14.351 -0.003 14.170 1.00 98.69 287 GLU A N 1
ATOM 2344 C CA . GLU A 1 287 ? 15.646 -0.486 14.665 1.00 98.69 287 GLU A CA 1
ATOM 2345 C C . GLU A 1 287 ? 15.887 -1.941 14.250 1.00 98.69 287 GLU A C 1
ATOM 2347 O O . GLU A 1 287 ? 16.945 -2.267 13.714 1.00 98.69 287 GLU A O 1
ATOM 2352 N N . ASP A 1 288 ? 14.887 -2.806 14.427 1.00 98.56 288 ASP A N 1
ATOM 2353 C CA . ASP A 1 288 ? 15.012 -4.233 14.137 1.00 98.56 288 ASP A CA 1
ATOM 2354 C C . ASP A 1 288 ? 15.208 -4.499 12.630 1.00 98.56 288 ASP A C 1
ATOM 2356 O O . ASP A 1 288 ? 16.014 -5.354 12.248 1.00 98.56 288 ASP A O 1
ATOM 2360 N N . ILE A 1 289 ? 14.542 -3.741 11.748 1.00 98.69 289 ILE A N 1
ATOM 2361 C CA . ILE A 1 289 ? 14.764 -3.801 10.292 1.00 98.69 289 ILE A CA 1
ATOM 2362 C C . ILE A 1 289 ? 16.181 -3.327 9.939 1.00 98.69 289 ILE A C 1
ATOM 2364 O O . ILE A 1 289 ? 16.851 -3.958 9.113 1.00 98.69 289 ILE A O 1
ATOM 2368 N N . LEU A 1 290 ? 16.654 -2.230 10.540 1.00 98.38 290 LEU A N 1
ATOM 2369 C CA . LEU A 1 290 ? 18.008 -1.713 10.313 1.00 98.38 290 LEU A CA 1
ATOM 2370 C C . LEU A 1 290 ? 19.072 -2.730 10.745 1.00 98.38 290 LEU A C 1
ATOM 2372 O O . LEU A 1 290 ? 19.998 -3.004 9.979 1.00 98.38 290 LEU A O 1
ATOM 2376 N N . ASP A 1 291 ? 18.885 -3.363 11.901 1.00 98.31 291 ASP A N 1
ATOM 2377 C CA . ASP A 1 291 ? 19.752 -4.432 12.396 1.00 98.31 291 ASP A CA 1
ATOM 2378 C C . ASP A 1 291 ? 19.729 -5.657 11.475 1.00 98.31 291 ASP A C 1
ATOM 2380 O O . ASP A 1 291 ? 20.767 -6.267 11.215 1.00 98.31 291 ASP A O 1
ATOM 2384 N N . ARG A 1 292 ? 18.564 -6.034 10.928 1.00 97.81 292 ARG A N 1
ATOM 2385 C CA . ARG A 1 292 ? 18.481 -7.110 9.923 1.00 97.81 292 ARG A CA 1
ATOM 2386 C C . ARG A 1 292 ? 19.235 -6.759 8.642 1.00 97.81 292 ARG A C 1
ATOM 2388 O O . ARG A 1 292 ? 19.863 -7.633 8.054 1.00 97.81 292 ARG A O 1
ATOM 2395 N N . ASN A 1 293 ? 19.193 -5.504 8.209 1.00 98.06 293 ASN A N 1
ATOM 2396 C CA . ASN A 1 293 ? 19.809 -5.060 6.959 1.00 98.06 293 ASN A CA 1
ATOM 2397 C C . ASN A 1 293 ? 21.347 -5.091 6.962 1.00 98.06 293 ASN A C 1
ATOM 2399 O O . ASN A 1 293 ? 21.939 -5.120 5.883 1.00 98.06 293 ASN A O 1
ATOM 2403 N N . ILE A 1 294 ? 21.991 -5.107 8.134 1.00 96.88 294 ILE A N 1
ATOM 2404 C CA . ILE A 1 294 ? 23.458 -5.191 8.259 1.00 96.88 294 ILE A CA 1
ATOM 2405 C C . ILE A 1 294 ? 23.981 -6.620 8.475 1.00 96.88 294 ILE A C 1
ATOM 2407 O O . ILE A 1 294 ? 25.191 -6.836 8.445 1.00 96.88 294 ILE A O 1
ATOM 2411 N N . LYS A 1 295 ? 23.094 -7.600 8.688 1.00 96.44 295 LYS A N 1
ATOM 2412 C CA . LYS A 1 295 ? 23.463 -9.004 8.916 1.00 96.44 295 LYS A CA 1
ATOM 2413 C C . LYS A 1 295 ? 23.895 -9.678 7.617 1.00 96.44 295 LYS A C 1
ATOM 2415 O O . LYS A 1 295 ? 23.091 -9.849 6.701 1.00 96.44 295 LYS A O 1
ATOM 2420 N N . GLU A 1 296 ? 25.155 -10.101 7.544 1.00 92.69 296 GLU A N 1
ATOM 2421 C CA . GLU A 1 296 ? 25.741 -10.725 6.347 1.00 92.69 296 GLU A CA 1
ATOM 2422 C C . GLU A 1 296 ? 25.072 -12.056 5.966 1.00 92.69 296 GLU A C 1
ATOM 2424 O O . GLU A 1 296 ? 25.085 -12.461 4.798 1.00 92.69 296 GLU A O 1
ATOM 2429 N N . GLU A 1 297 ? 24.465 -12.743 6.935 1.00 95.69 297 GLU A N 1
ATOM 2430 C CA . GLU A 1 297 ? 23.712 -13.972 6.716 1.00 95.69 297 GLU A CA 1
ATOM 2431 C C . GLU A 1 297 ? 22.361 -13.746 6.010 1.00 95.69 297 GLU A C 1
ATOM 2433 O O . GLU A 1 297 ? 21.867 -14.665 5.352 1.00 95.69 297 GLU A O 1
ATOM 2438 N N . LEU A 1 298 ? 21.790 -12.534 6.073 1.00 96.62 298 LEU A N 1
ATOM 2439 C CA . LEU A 1 298 ? 20.499 -12.169 5.466 1.00 96.62 298 LEU A CA 1
ATOM 2440 C C . LEU A 1 298 ? 20.683 -11.549 4.071 1.00 96.62 298 LEU A C 1
ATOM 2442 O O . LEU A 1 298 ? 20.376 -10.385 3.802 1.00 96.62 298 LEU A O 1
ATOM 2446 N N . LYS A 1 299 ? 21.236 -12.345 3.152 1.00 94.56 299 LYS A N 1
ATOM 2447 C CA . LYS A 1 299 ? 21.676 -11.879 1.824 1.00 94.56 299 LYS A CA 1
ATOM 2448 C C . LYS A 1 299 ? 20.544 -11.394 0.916 1.00 94.56 299 LYS A C 1
ATOM 2450 O O . LYS A 1 299 ? 20.809 -10.584 0.024 1.00 94.56 299 LYS A O 1
ATOM 2455 N N . ASN A 1 300 ? 19.301 -11.847 1.120 1.00 97.31 300 ASN A N 1
ATOM 2456 C CA . ASN A 1 300 ? 18.177 -11.434 0.270 1.00 97.31 300 ASN A CA 1
ATOM 2457 C C . ASN A 1 300 ? 17.787 -9.970 0.507 1.00 97.31 300 ASN A C 1
ATOM 2459 O O . ASN A 1 300 ? 17.085 -9.383 -0.315 1.00 97.31 300 ASN A O 1
ATOM 2463 N N . ARG A 1 301 ? 18.253 -9.375 1.610 1.00 97.50 301 ARG A N 1
ATOM 2464 C CA . ARG A 1 301 ? 17.954 -7.994 1.991 1.00 97.50 301 ARG A CA 1
ATOM 2465 C C . ARG A 1 301 ? 18.758 -6.955 1.221 1.00 97.50 301 ARG A C 1
ATOM 2467 O O . ARG A 1 301 ? 18.320 -5.818 1.148 1.00 97.50 301 ARG A O 1
ATOM 2474 N N . THR A 1 302 ? 19.918 -7.317 0.674 1.00 95.19 302 THR A N 1
ATOM 2475 C CA . THR A 1 302 ? 20.840 -6.378 0.004 1.00 95.19 302 THR A CA 1
ATOM 2476 C C . THR A 1 302 ? 21.164 -6.787 -1.428 1.00 95.19 302 THR A C 1
ATOM 2478 O O . THR A 1 302 ? 21.233 -5.939 -2.323 1.00 95.19 302 THR A O 1
ATOM 2481 N N . GLY A 1 303 ? 21.355 -8.091 -1.656 1.00 95.25 303 GLY A N 1
ATOM 2482 C CA . GLY A 1 303 ? 21.703 -8.653 -2.955 1.00 95.25 303 GLY A CA 1
ATOM 2483 C C . GLY A 1 303 ? 23.037 -8.140 -3.532 1.00 95.25 303 GLY A C 1
ATOM 2484 O O . GLY A 1 303 ? 23.781 -7.396 -2.890 1.00 95.25 303 GLY A O 1
ATOM 2485 N N . PRO A 1 304 ? 23.363 -8.511 -4.785 1.00 96.56 304 PRO A N 1
ATOM 2486 C CA . PRO A 1 304 ? 24.605 -8.090 -5.444 1.00 96.56 304 PRO A CA 1
ATOM 2487 C C . PRO A 1 304 ? 24.654 -6.583 -5.739 1.00 96.56 304 PRO A C 1
ATOM 2489 O O . PRO A 1 304 ? 25.737 -6.023 -5.894 1.00 96.56 304 PRO A O 1
ATOM 2492 N N . VAL A 1 305 ? 23.492 -5.925 -5.789 1.00 96.38 305 VAL A N 1
ATOM 2493 C CA . VAL A 1 305 ? 23.357 -4.477 -6.010 1.00 96.38 305 VAL A CA 1
ATOM 2494 C C . VAL A 1 305 ? 23.663 -3.648 -4.760 1.00 96.38 305 VAL A C 1
ATOM 2496 O O . VAL A 1 305 ? 23.733 -2.428 -4.856 1.00 96.38 305 VAL A O 1
ATOM 2499 N N . LYS A 1 306 ? 23.875 -4.298 -3.602 1.00 96.19 306 LYS A N 1
ATOM 2500 C CA . LYS A 1 306 ? 24.188 -3.652 -2.318 1.00 96.19 306 LYS A CA 1
ATOM 2501 C C . LYS A 1 306 ? 23.166 -2.575 -1.932 1.00 96.19 306 LYS A C 1
ATOM 2503 O O . LYS A 1 306 ? 23.543 -1.512 -1.447 1.00 96.19 306 LYS A O 1
ATOM 2508 N N . LEU A 1 307 ? 21.881 -2.862 -2.144 1.00 97.25 307 LEU A N 1
ATOM 2509 C CA . LEU A 1 307 ? 20.770 -1.974 -1.803 1.00 97.25 307 LEU A CA 1
ATOM 2510 C C . LEU A 1 307 ? 19.964 -2.601 -0.656 1.00 97.25 307 LEU A C 1
ATOM 2512 O O . LEU A 1 307 ? 19.151 -3.485 -0.925 1.00 97.25 307 LEU A O 1
ATOM 2516 N N . PRO A 1 308 ? 20.194 -2.199 0.608 1.00 98.19 308 PRO A N 1
ATOM 2517 C CA . PRO A 1 308 ? 19.435 -2.717 1.741 1.00 98.19 308 PRO A CA 1
ATOM 2518 C C . PRO A 1 308 ? 17.936 -2.458 1.592 1.00 98.19 308 PRO A C 1
ATOM 2520 O O . PRO A 1 308 ? 17.527 -1.372 1.189 1.00 98.19 308 PRO A O 1
ATOM 2523 N N . TYR A 1 309 ? 17.110 -3.440 1.942 1.00 98.62 309 TYR A N 1
ATOM 2524 C CA . TYR A 1 309 ? 15.661 -3.328 1.853 1.00 98.62 309 TYR A CA 1
ATOM 2525 C C . TYR A 1 309 ? 15.124 -2.429 2.971 1.00 98.62 309 TYR A C 1
ATOM 2527 O O . TYR A 1 309 ? 15.022 -2.837 4.129 1.00 98.62 309 TYR A O 1
ATOM 2535 N N . THR A 1 310 ? 14.800 -1.185 2.619 1.00 98.75 310 THR A N 1
ATOM 2536 C CA . THR A 1 310 ? 14.363 -0.148 3.568 1.00 98.75 310 THR A CA 1
ATOM 2537 C C . THR A 1 310 ? 12.949 0.372 3.318 1.00 98.75 310 THR A C 1
ATOM 2539 O O . THR A 1 310 ? 12.484 1.229 4.064 1.00 98.75 310 THR A O 1
ATOM 2542 N N . LEU A 1 311 ? 12.234 -0.170 2.323 1.00 98.81 311 LEU A N 1
ATOM 2543 C CA . LEU A 1 311 ? 10.889 0.279 1.929 1.00 98.81 311 LEU A CA 1
ATOM 2544 C C . LEU A 1 311 ? 9.845 0.211 3.051 1.00 98.81 311 LEU A C 1
ATOM 2546 O O . LEU A 1 311 ? 8.852 0.926 2.996 1.00 98.81 311 LEU A O 1
ATOM 2550 N N . LEU A 1 312 ? 10.063 -0.644 4.053 1.00 98.81 312 LEU A N 1
ATOM 2551 C CA . LEU A 1 312 ? 9.175 -0.805 5.206 1.00 98.81 312 LEU A CA 1
ATOM 2552 C C . LEU A 1 312 ? 9.746 -0.217 6.507 1.00 98.81 312 LEU A C 1
ATOM 2554 O O . LEU A 1 312 ? 9.228 -0.499 7.583 1.00 98.81 312 LEU A O 1
ATOM 2558 N N . LEU A 1 313 ? 10.783 0.627 6.430 1.00 98.81 313 LEU A N 1
ATOM 2559 C CA . LEU A 1 313 ? 11.135 1.484 7.564 1.00 98.81 313 LEU A CA 1
ATOM 2560 C C . LEU A 1 313 ? 10.033 2.542 7.744 1.00 98.81 313 LEU A C 1
ATOM 2562 O O . LEU A 1 313 ? 9.741 3.250 6.777 1.00 98.81 313 LEU A O 1
ATOM 2566 N N . PRO A 1 314 ? 9.440 2.691 8.943 1.00 98.56 314 PRO A N 1
ATOM 2567 C CA . PRO A 1 314 ? 8.341 3.627 9.176 1.00 98.56 314 PRO A CA 1
ATOM 2568 C C . PRO A 1 314 ? 8.666 5.085 8.837 1.00 98.56 314 PRO A C 1
ATOM 2570 O O . PRO A 1 314 ? 7.833 5.768 8.243 1.00 98.56 314 PRO A O 1
ATOM 2573 N N . THR A 1 315 ? 9.868 5.569 9.168 1.00 98.12 315 THR A N 1
ATOM 2574 C CA . THR A 1 315 ? 10.226 6.986 9.000 1.00 98.12 315 THR A CA 1
ATOM 2575 C C . THR A 1 315 ? 11.074 7.267 7.759 1.00 98.12 315 THR A C 1
ATOM 2577 O O . THR A 1 315 ? 11.873 6.438 7.302 1.00 98.12 315 THR A O 1
ATOM 2580 N N . SER A 1 316 ? 10.944 8.490 7.237 1.00 98.50 316 SER A N 1
ATOM 2581 C CA . SER A 1 316 ? 11.765 9.019 6.147 1.00 98.50 316 SER A CA 1
ATOM 2582 C C . SER A 1 316 ? 11.936 10.538 6.247 1.00 98.50 316 SER A C 1
ATOM 2584 O O . SER A 1 316 ? 11.366 11.204 7.110 1.00 98.50 316 SER A O 1
ATOM 2586 N N . LYS A 1 317 ? 12.770 11.071 5.356 1.00 97.44 317 LYS A N 1
ATOM 2587 C CA . LYS A 1 317 ? 12.913 12.494 5.050 1.00 97.44 317 LYS A CA 1
ATOM 2588 C C . LYS A 1 317 ? 12.259 12.789 3.689 1.00 97.44 317 LYS A C 1
ATOM 2590 O O . LYS A 1 317 ? 11.981 11.849 2.946 1.00 97.44 317 LYS A O 1
ATOM 2595 N N . PRO A 1 318 ? 12.053 14.069 3.340 1.00 98.12 318 PRO A N 1
ATOM 2596 C CA . PRO A 1 318 ? 11.527 14.439 2.029 1.00 98.12 318 PRO A CA 1
ATOM 2597 C C . PRO A 1 318 ? 12.463 13.999 0.892 1.00 98.12 318 PRO A C 1
ATOM 2599 O O . PRO A 1 318 ? 13.681 13.917 1.085 1.00 98.12 318 PRO A O 1
ATOM 2602 N N . GLY A 1 319 ? 11.903 13.769 -0.296 1.00 98.25 319 GLY A N 1
ATOM 2603 C CA . GLY A 1 319 ? 12.627 13.328 -1.491 1.00 98.25 319 GLY A CA 1
ATOM 2604 C C . GLY A 1 319 ? 12.580 11.816 -1.731 1.00 98.25 319 GLY A C 1
ATOM 2605 O O . GLY A 1 319 ? 11.790 11.093 -1.128 1.00 98.25 319 GLY A O 1
ATOM 2606 N N . ILE A 1 320 ? 13.435 11.333 -2.636 1.00 98.31 320 ILE A N 1
ATOM 2607 C CA . ILE A 1 320 ? 13.510 9.917 -3.028 1.00 98.31 320 ILE A CA 1
ATOM 2608 C C . ILE A 1 320 ? 14.491 9.194 -2.107 1.00 98.31 320 ILE A C 1
ATOM 2610 O O . ILE A 1 320 ? 15.708 9.311 -2.258 1.00 98.31 320 ILE A O 1
ATOM 2614 N N . THR A 1 321 ? 13.963 8.451 -1.137 1.00 98.50 321 THR A N 1
ATOM 2615 C CA . THR A 1 321 ? 14.764 7.874 -0.042 1.00 98.50 321 THR A CA 1
ATOM 2616 C C . THR A 1 321 ? 14.766 6.347 -0.001 1.00 98.50 321 THR A C 1
ATOM 2618 O O . THR A 1 321 ? 15.574 5.778 0.732 1.00 98.50 321 THR A O 1
ATOM 2621 N N . PHE A 1 322 ? 13.885 5.681 -0.762 1.00 98.62 322 PHE A N 1
ATOM 2622 C CA . PHE A 1 322 ? 13.672 4.225 -0.721 1.00 98.62 322 PHE A CA 1
ATOM 2623 C C . PHE A 1 322 ? 13.249 3.699 0.671 1.00 98.62 322 PHE A C 1
ATOM 2625 O O . PHE A 1 322 ? 13.528 2.555 1.041 1.00 98.62 322 PHE A O 1
ATOM 2632 N N . ARG A 1 323 ? 12.595 4.544 1.476 1.00 98.69 323 ARG A N 1
ATOM 2633 C CA . ARG A 1 323 ? 12.119 4.233 2.832 1.00 98.69 323 ARG A CA 1
ATOM 2634 C C . ARG A 1 323 ? 10.993 5.169 3.251 1.00 98.69 323 ARG A C 1
ATOM 2636 O O . ARG A 1 323 ? 10.850 6.225 2.661 1.00 98.69 323 ARG A O 1
ATOM 2643 N N . GLY A 1 324 ? 10.299 4.847 4.339 1.00 98.69 324 GLY A N 1
ATOM 2644 C CA . GLY A 1 324 ? 9.205 5.654 4.872 1.00 98.69 324 GLY A CA 1
ATOM 2645 C C . GLY A 1 324 ? 7.854 5.074 4.507 1.00 98.69 324 GLY A C 1
ATOM 2646 O O . GLY A 1 324 ? 7.590 4.762 3.348 1.00 98.69 324 GLY A O 1
ATOM 2647 N N . ILE A 1 325 ? 6.981 4.975 5.504 1.00 98.88 325 ILE A N 1
ATOM 2648 C CA . ILE A 1 325 ? 5.610 4.510 5.324 1.00 98.88 325 ILE A CA 1
ATOM 2649 C C . ILE A 1 325 ? 4.677 5.690 5.608 1.00 98.88 325 ILE A C 1
ATOM 2651 O O . ILE A 1 325 ? 4.446 5.989 6.777 1.00 98.88 325 ILE A O 1
ATOM 2655 N N . PRO A 1 326 ? 4.143 6.384 4.588 1.00 98.88 326 PRO A N 1
ATOM 2656 C CA . PRO A 1 326 ? 3.065 7.352 4.770 1.00 98.88 326 PRO A CA 1
ATOM 2657 C C . PRO A 1 326 ? 1.829 6.718 5.408 1.00 98.88 326 PRO A C 1
ATOM 2659 O O . PRO A 1 326 ? 1.605 5.512 5.298 1.00 98.88 326 PRO A O 1
ATOM 2662 N N . ASN A 1 327 ? 0.975 7.530 6.030 1.00 98.75 327 ASN A N 1
ATOM 2663 C CA . ASN A 1 327 ? -0.322 7.042 6.503 1.00 98.75 327 ASN A CA 1
ATOM 2664 C C . ASN A 1 327 ? -1.235 6.583 5.352 1.00 98.75 327 ASN A C 1
ATOM 2666 O O . ASN A 1 327 ? -2.119 5.758 5.588 1.00 98.75 327 ASN A O 1
ATOM 2670 N N . SER A 1 328 ? -1.057 7.123 4.145 1.00 98.81 328 SER A N 1
ATOM 2671 C CA . SER A 1 328 ? -2.050 7.081 3.070 1.00 98.81 328 SER A CA 1
ATOM 2672 C C . SER A 1 328 ? -1.436 6.906 1.677 1.00 98.81 328 SER A C 1
ATOM 2674 O O . SER A 1 328 ? -0.218 6.953 1.493 1.00 98.81 328 SER A O 1
ATOM 2676 N N . ILE A 1 329 ? -2.306 6.721 0.682 1.00 98.75 329 ILE A N 1
ATOM 2677 C CA . ILE A 1 329 ? -1.952 6.793 -0.739 1.00 98.75 329 ILE A CA 1
ATOM 2678 C C . ILE A 1 329 ? -1.924 8.280 -1.105 1.00 98.75 329 ILE A C 1
ATOM 2680 O O . ILE A 1 329 ? -2.956 8.835 -1.482 1.00 98.75 329 ILE A O 1
ATOM 2684 N N . SER A 1 330 ? -0.778 8.923 -0.886 1.00 97.69 330 SER A N 1
ATOM 2685 C CA . SER A 1 330 ? -0.587 10.378 -0.996 1.00 97.69 330 SER A CA 1
ATOM 2686 C C . SER A 1 330 ? 0.077 10.830 -2.301 1.00 97.69 330 SER A C 1
ATOM 2688 O O . SER A 1 330 ? 0.110 12.027 -2.585 1.00 97.69 330 SER A O 1
ATOM 2690 N N . ILE A 1 331 ? 0.593 9.896 -3.104 1.00 95.50 331 ILE A N 1
ATOM 2691 C CA . ILE A 1 331 ? 1.317 10.162 -4.353 1.00 95.50 331 ILE A CA 1
ATOM 2692 C C . ILE A 1 331 ? 1.063 9.082 -5.399 1.00 95.50 331 ILE A C 1
ATOM 2694 O O . ILE A 1 331 ? 0.713 7.949 -4.994 1.00 95.50 331 ILE A O 1
#

Radius of gyration: 22.15 Å; Cα contacts (8 Å, |Δi|>4): 476; chains: 1; bounding box: 53×40×67 Å

Organism: NCBI:txid92480